Protein AF-A0A7Y3LL78-F1 (afdb_monomer_lite)

Sequence (225 aa):
MKTRRSKREIASLIVGFGIIANSMRLRKRLSQIPTLDELPYGDLAKNGVLDDWVVISAEGVEINFGTMVVAIEYCRSNSLDAIDLIPSNIPVARAIEFLREYDPIEYRKNPLAEGRGANQSIVISKDAFVRTGLMKSEALDPFDMVQATKRIKQCCATSFISVIAPTLKVSSNLVRSRREWRGIYRDYDSIPLVMRILEVTILVAMSVSRKLLNKFSFASFLLAP

pLDDT: mean 78.42, std 18.32, range [38.06, 97.62]

Secondary structure (DSSP, 8-state):
-HHHHHHHHHHHHHHHHHHHHHHHHHHHHHTTS-B-----TTTGGGG-TTTTEEEEEBTT----HHHHHHHHHHHHHTT-SEEEEEETT--HHHHHHHHHH--HHHHHH-TTSPP---SSEEEEEHHHHHHHT-S--SSB-HHHHHHHHHHHHHHSTTTEEEEEETT----GGGGGGGGTHHHHHHTT-SSHHHHHHHHHHHHHHHHHHHHHHHHHHHHHTSS--

Structure (mmCIF, N/CA/C/O backbone):
data_AF-A0A7Y3LL78-F1
#
_entry.id   AF-A0A7Y3LL78-F1
#
loop_
_atom_site.group_PDB
_atom_site.id
_atom_site.type_symbol
_atom_site.label_atom_id
_atom_site.label_alt_id
_atom_site.label_comp_id
_atom_site.label_asym_id
_atom_site.label_entity_id
_atom_site.label_seq_id
_atom_site.pdbx_PDB_ins_code
_atom_site.Cartn_x
_atom_site.Cartn_y
_atom_site.Cartn_z
_atom_site.occupancy
_atom_site.B_iso_or_equiv
_atom_site.auth_seq_id
_atom_site.auth_comp_id
_atom_site.auth_asym_id
_atom_site.auth_atom_id
_atom_site.pdbx_PDB_model_num
ATOM 1 N N . MET A 1 1 ? 31.018 1.968 -43.793 1.00 51.00 1 MET A N 1
ATOM 2 C CA . MET A 1 1 ? 30.593 0.879 -42.872 1.00 51.00 1 MET A CA 1
ATOM 3 C C . MET A 1 1 ? 30.823 1.160 -41.374 1.00 51.00 1 MET A C 1
ATOM 5 O O . MET A 1 1 ? 29.967 0.778 -40.585 1.00 51.00 1 MET A O 1
ATOM 9 N N . LYS A 1 2 ? 31.893 1.864 -40.951 1.00 55.47 2 LYS A N 1
ATOM 10 C CA . LYS A 1 2 ? 32.193 2.173 -39.525 1.00 55.47 2 LYS A CA 1
ATOM 11 C C . LYS A 1 2 ? 31.106 2.959 -38.761 1.00 55.47 2 LYS A C 1
ATOM 13 O O . LYS A 1 2 ? 30.920 2.747 -37.570 1.00 55.47 2 LYS A O 1
ATOM 18 N N . THR A 1 3 ? 30.341 3.817 -39.433 1.00 58.50 3 THR A N 1
ATOM 19 C CA . THR A 1 3 ? 29.352 4.720 -38.806 1.00 58.50 3 THR A CA 1
ATOM 20 C C . THR A 1 3 ? 28.050 4.053 -38.351 1.00 58.50 3 THR A C 1
ATOM 22 O O . THR A 1 3 ? 27.333 4.625 -37.536 1.00 58.50 3 THR A O 1
ATOM 25 N N . ARG A 1 4 ? 27.713 2.855 -38.855 1.00 57.12 4 ARG A N 1
ATOM 26 C CA . ARG A 1 4 ? 26.515 2.112 -38.412 1.00 57.12 4 ARG A CA 1
ATOM 27 C C . ARG A 1 4 ? 26.756 1.320 -37.121 1.00 57.12 4 ARG A C 1
ATOM 29 O O . ARG A 1 4 ? 25.814 1.141 -36.355 1.00 57.12 4 ARG A O 1
ATOM 36 N N . ARG A 1 5 ? 27.996 0.882 -36.869 1.00 61.50 5 ARG A N 1
ATOM 37 C CA . ARG A 1 5 ? 28.370 0.096 -35.679 1.00 61.50 5 ARG A CA 1
ATOM 38 C C . ARG A 1 5 ? 28.339 0.954 -34.406 1.00 61.50 5 ARG A C 1
ATOM 40 O O . ARG A 1 5 ? 27.674 0.575 -33.450 1.00 61.50 5 ARG A O 1
ATOM 47 N N . SER A 1 6 ? 28.881 2.174 -34.468 1.00 72.12 6 SER A N 1
ATOM 48 C CA . SER A 1 6 ? 28.875 3.114 -33.334 1.00 72.12 6 SER A CA 1
ATOM 49 C C . SER A 1 6 ? 27.475 3.594 -32.930 1.00 72.12 6 SER A C 1
ATOM 51 O O . SER A 1 6 ? 27.205 3.799 -31.751 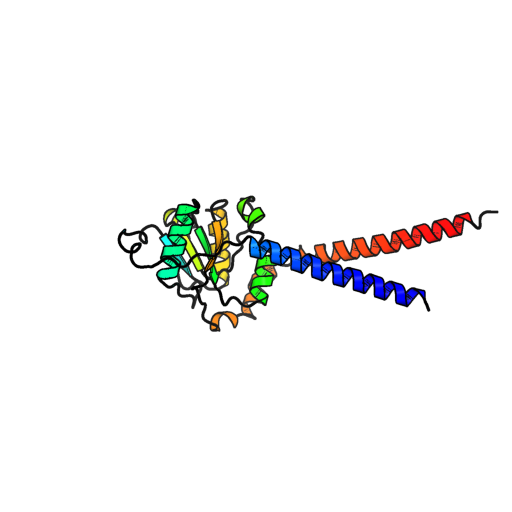1.00 72.12 6 SER A O 1
ATOM 53 N N . LYS A 1 7 ? 26.543 3.735 -33.884 1.00 70.38 7 LYS A N 1
ATOM 54 C CA . LYS A 1 7 ? 25.146 4.095 -33.578 1.00 70.38 7 LYS A CA 1
ATOM 55 C C . LYS A 1 7 ? 24.422 3.001 -32.787 1.00 70.38 7 LYS A C 1
ATOM 57 O O . LYS A 1 7 ? 23.632 3.325 -31.907 1.00 70.38 7 LYS A O 1
ATOM 62 N N . ARG A 1 8 ? 24.693 1.726 -33.090 1.00 77.69 8 ARG A N 1
ATOM 63 C CA . ARG A 1 8 ? 24.107 0.586 -32.364 1.00 77.69 8 ARG A CA 1
ATOM 64 C C . ARG A 1 8 ? 24.658 0.487 -30.944 1.00 77.69 8 ARG A C 1
AT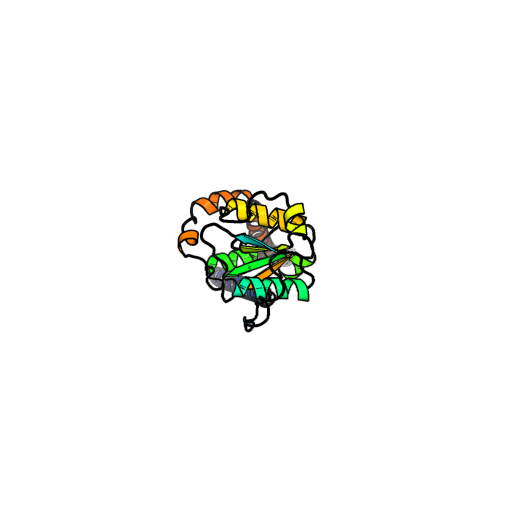OM 66 O O . ARG A 1 8 ? 23.881 0.295 -30.022 1.00 77.69 8 ARG A O 1
ATOM 73 N N . GLU A 1 9 ? 25.959 0.696 -30.765 1.00 80.56 9 GLU A N 1
ATOM 74 C CA . GLU A 1 9 ? 26.602 0.699 -29.442 1.00 80.56 9 GLU A CA 1
ATOM 75 C C . GLU A 1 9 ? 26.046 1.810 -28.542 1.00 80.56 9 GLU A C 1
ATOM 77 O O . GLU A 1 9 ? 25.659 1.548 -27.406 1.00 80.56 9 GLU A O 1
ATOM 82 N N . ILE A 1 10 ? 25.908 3.030 -29.071 1.00 80.75 10 ILE A N 1
ATOM 83 C CA . ILE A 1 10 ? 25.310 4.151 -28.332 1.00 80.75 10 ILE A CA 1
ATOM 84 C C . ILE A 1 10 ? 23.850 3.854 -27.963 1.00 80.75 10 ILE A C 1
ATOM 86 O O . ILE A 1 10 ? 23.450 4.096 -26.827 1.00 80.75 10 ILE A O 1
ATOM 90 N N . ALA A 1 11 ? 23.056 3.309 -28.891 1.00 77.50 11 ALA A N 1
ATOM 91 C CA . ALA A 1 11 ? 21.666 2.950 -28.612 1.00 77.50 11 ALA A CA 1
ATOM 92 C C . ALA A 1 11 ? 21.560 1.893 -27.499 1.00 77.50 11 ALA A C 1
ATOM 94 O O . ALA A 1 11 ? 20.770 2.063 -26.571 1.00 77.50 11 ALA A O 1
ATOM 95 N N . SER A 1 12 ? 22.393 0.848 -27.540 1.00 85.81 12 SER A N 1
ATOM 96 C CA . SER A 1 12 ? 22.434 -0.181 -26.496 1.00 85.81 12 SER A CA 1
ATOM 97 C C . SER A 1 12 ? 22.827 0.386 -25.132 1.00 85.81 12 SER A C 1
ATOM 99 O O . SER A 1 12 ? 22.217 0.021 -24.130 1.00 85.81 12 SER A O 1
ATOM 101 N N . LEU A 1 13 ? 23.797 1.305 -25.080 1.00 89.50 13 LEU A N 1
ATOM 102 C CA . LEU A 1 13 ? 24.198 1.968 -23.835 1.00 89.50 13 LEU A CA 1
ATOM 103 C C . LEU A 1 13 ? 23.066 2.814 -23.244 1.00 89.50 13 LEU A C 1
ATOM 105 O O . LEU A 1 13 ? 22.829 2.756 -22.041 1.00 89.50 13 LEU A O 1
ATOM 109 N N . ILE A 1 14 ? 22.333 3.556 -24.080 1.00 86.25 14 ILE A N 1
ATOM 110 C CA . ILE A 1 14 ? 21.186 4.364 -23.639 1.00 86.25 14 ILE A CA 1
ATOM 111 C C . ILE A 1 14 ? 20.083 3.468 -23.069 1.00 86.25 14 ILE A C 1
ATOM 113 O O . ILE A 1 14 ? 19.570 3.740 -21.985 1.00 86.25 14 ILE A O 1
ATOM 117 N N . VAL A 1 15 ? 19.737 2.385 -23.769 1.00 88.06 15 VAL A N 1
ATOM 118 C CA . VAL A 1 15 ? 18.720 1.432 -23.301 1.00 88.06 15 VAL A CA 1
ATOM 119 C C . VAL A 1 15 ? 19.159 0.776 -21.992 1.00 88.06 15 VAL A C 1
ATOM 121 O O . VAL A 1 15 ? 18.384 0.745 -21.037 1.00 88.06 15 VAL A O 1
ATOM 124 N N . GLY A 1 16 ? 20.408 0.308 -21.918 1.00 87.88 16 GLY A N 1
ATOM 125 C CA . GLY A 1 16 ? 20.967 -0.295 -20.708 1.00 87.88 16 GLY A CA 1
ATOM 126 C C . GLY A 1 16 ? 20.922 0.661 -19.516 1.00 87.88 16 GLY A C 1
ATOM 127 O O . GLY A 1 16 ? 20.434 0.294 -18.447 1.00 87.88 16 GLY A O 1
ATOM 128 N N . PHE A 1 17 ? 21.338 1.913 -19.716 1.00 91.00 17 PHE A N 1
ATOM 129 C CA . PHE A 1 17 ? 21.266 2.945 -18.685 1.00 91.00 17 PHE A CA 1
ATOM 130 C C . PHE A 1 17 ? 19.823 3.227 -18.245 1.00 91.00 17 PHE A C 1
ATOM 132 O O . PHE A 1 17 ? 19.548 3.290 -17.048 1.00 91.00 17 PHE A O 1
ATOM 139 N N . GLY A 1 18 ? 18.883 3.331 -19.190 1.00 88.00 18 GLY A N 1
ATOM 140 C CA . GLY A 1 18 ? 17.465 3.545 -18.894 1.00 88.00 18 GLY A CA 1
ATOM 141 C C . GLY A 1 18 ? 16.855 2.428 -18.042 1.00 88.00 18 GLY A C 1
ATOM 142 O O . GLY A 1 18 ? 16.116 2.706 -17.095 1.00 88.00 18 GLY A O 1
ATOM 143 N N . ILE A 1 19 ? 17.209 1.169 -18.319 1.00 90.38 19 ILE A N 1
ATOM 144 C CA . ILE A 1 19 ? 16.768 0.014 -17.524 1.00 90.38 19 ILE A CA 1
ATOM 145 C C . ILE A 1 19 ? 17.333 0.091 -16.103 1.00 90.38 19 ILE A C 1
ATOM 147 O O . ILE A 1 19 ? 16.574 -0.049 -15.144 1.00 90.38 19 ILE A O 1
ATOM 151 N N . ILE A 1 20 ? 18.637 0.348 -15.951 1.00 92.50 20 ILE A N 1
ATOM 152 C CA . ILE A 1 20 ? 19.291 0.446 -14.636 1.00 92.50 20 ILE A CA 1
ATOM 153 C C . ILE A 1 20 ? 18.665 1.573 -13.810 1.00 92.50 20 ILE A C 1
ATOM 155 O O . ILE A 1 20 ? 18.250 1.345 -12.672 1.00 92.50 20 ILE A O 1
ATOM 159 N N . ALA A 1 21 ? 18.526 2.764 -14.394 1.00 91.31 21 ALA A N 1
ATOM 160 C CA . ALA A 1 21 ? 17.931 3.914 -13.727 1.00 91.31 21 ALA A CA 1
ATOM 161 C C . ALA A 1 21 ? 16.484 3.634 -13.286 1.00 91.31 21 ALA A C 1
ATOM 163 O O . ALA A 1 21 ? 16.107 3.941 -12.152 1.00 91.31 21 ALA A O 1
ATOM 164 N N . ASN A 1 22 ? 15.675 2.996 -14.140 1.00 89.31 22 ASN A N 1
ATOM 165 C CA . ASN A 1 22 ? 14.309 2.628 -13.777 1.00 89.31 22 ASN A CA 1
ATOM 166 C C . ASN A 1 22 ? 14.270 1.582 -12.651 1.00 89.31 22 ASN A C 1
ATOM 168 O O . ASN A 1 22 ? 13.484 1.733 -11.719 1.00 89.31 22 ASN A O 1
ATOM 172 N N . SER A 1 23 ? 15.132 0.565 -12.690 1.00 89.62 23 SER A N 1
ATOM 173 C CA . SER A 1 23 ? 15.237 -0.439 -11.624 1.00 89.62 23 SER A CA 1
ATOM 174 C C . SER A 1 23 ? 15.631 0.189 -10.286 1.00 89.62 23 SER A C 1
ATOM 176 O O . SER A 1 23 ? 15.013 -0.107 -9.265 1.00 89.62 23 SER A O 1
ATOM 178 N N . MET A 1 24 ? 16.597 1.114 -10.281 1.00 94.31 24 MET A N 1
ATOM 179 C CA . MET A 1 24 ? 16.988 1.858 -9.077 1.00 94.31 24 MET A CA 1
ATOM 180 C C . MET A 1 24 ? 15.839 2.715 -8.537 1.00 94.31 24 MET A C 1
ATOM 182 O O . MET A 1 24 ? 15.598 2.730 -7.331 1.00 94.31 24 MET A O 1
ATOM 186 N N . ARG A 1 25 ? 15.089 3.388 -9.419 1.00 93.19 25 ARG A N 1
ATOM 187 C CA . ARG A 1 25 ? 13.914 4.188 -9.043 1.00 93.19 25 ARG A CA 1
ATOM 188 C C . ARG A 1 25 ? 12.823 3.334 -8.394 1.00 93.19 25 ARG A C 1
ATOM 190 O O . ARG A 1 25 ? 12.311 3.711 -7.345 1.00 93.19 25 ARG A O 1
ATOM 197 N N . LEU A 1 26 ? 12.483 2.188 -8.988 1.00 92.25 26 LEU A N 1
ATOM 198 C CA . LEU A 1 26 ? 11.486 1.270 -8.426 1.00 92.25 26 LEU A CA 1
ATOM 199 C C . LEU A 1 26 ? 11.954 0.683 -7.092 1.00 92.25 26 LEU A C 1
ATOM 201 O O . LEU A 1 26 ? 11.175 0.624 -6.146 1.00 92.25 26 LEU A O 1
ATOM 205 N N . ARG A 1 27 ? 13.240 0.328 -6.982 1.00 93.19 27 ARG A N 1
ATOM 206 C CA . ARG A 1 27 ? 13.831 -0.149 -5.727 1.00 93.19 27 ARG A CA 1
ATOM 207 C C . ARG A 1 27 ? 13.758 0.905 -4.623 1.00 93.19 27 ARG A C 1
ATOM 209 O O . ARG A 1 27 ? 13.403 0.568 -3.500 1.00 93.19 27 ARG A O 1
ATOM 216 N N . LYS A 1 28 ? 14.046 2.170 -4.944 1.00 94.38 28 LYS A N 1
ATOM 217 C CA . LYS A 1 28 ? 13.927 3.289 -3.999 1.00 94.38 28 LYS A CA 1
ATOM 218 C C . LYS A 1 28 ? 12.488 3.453 -3.499 1.00 94.38 28 LYS A C 1
ATOM 220 O O . LYS A 1 28 ? 12.285 3.600 -2.300 1.00 94.38 28 LYS A O 1
ATOM 225 N N . ARG A 1 29 ? 11.499 3.381 -4.394 1.00 94.50 29 ARG A N 1
ATOM 226 C CA . ARG A 1 29 ? 10.076 3.448 -4.019 1.00 94.50 29 ARG A CA 1
ATOM 227 C C . ARG A 1 29 ? 9.667 2.285 -3.128 1.00 94.50 29 ARG A C 1
ATOM 229 O O . ARG A 1 29 ? 9.023 2.504 -2.114 1.00 94.50 29 ARG A O 1
ATOM 236 N N . LEU A 1 30 ? 10.097 1.071 -3.466 1.00 94.19 30 LEU A N 1
ATOM 237 C CA . LEU A 1 30 ? 9.829 -0.108 -2.648 1.00 94.19 30 LEU A CA 1
ATOM 238 C C . LEU A 1 30 ? 10.419 0.032 -1.239 1.00 94.19 30 LEU A C 1
ATOM 240 O O . LEU A 1 30 ? 9.725 -0.248 -0.273 1.00 94.19 30 LEU A O 1
ATOM 244 N N . SER A 1 31 ? 11.654 0.534 -1.104 1.00 94.19 31 SER A N 1
ATOM 245 C CA . SER A 1 31 ? 12.280 0.744 0.214 1.00 94.19 31 SER A CA 1
ATOM 246 C C . SER A 1 31 ? 11.604 1.811 1.079 1.00 94.19 31 SER A C 1
ATOM 248 O O . SER A 1 31 ? 11.922 1.928 2.255 1.00 94.19 31 SER A O 1
ATOM 250 N N . GLN A 1 32 ? 10.714 2.616 0.498 1.00 94.94 32 GLN A N 1
ATOM 251 C CA . GLN A 1 32 ? 9.954 3.643 1.211 1.00 94.94 32 GLN A CA 1
ATOM 252 C C . GLN A 1 32 ? 8.585 3.141 1.676 1.00 94.94 32 GLN A C 1
ATOM 254 O O . GLN A 1 32 ? 7.884 3.878 2.364 1.00 94.94 32 GLN A O 1
ATOM 259 N N . ILE A 1 33 ? 8.187 1.927 1.288 1.00 95.25 33 ILE A N 1
ATOM 260 C CA . ILE A 1 33 ? 6.941 1.321 1.746 1.00 95.25 33 ILE A CA 1
ATOM 261 C C . ILE A 1 33 ? 7.200 0.692 3.120 1.00 95.25 33 ILE A C 1
ATOM 263 O O . ILE A 1 33 ? 8.051 -0.197 3.222 1.00 95.25 33 ILE A O 1
ATOM 267 N N . PRO A 1 34 ? 6.487 1.125 4.173 1.00 94.94 34 PRO A N 1
ATOM 268 C CA . PRO A 1 34 ? 6.611 0.527 5.494 1.00 94.94 34 PRO A CA 1
ATOM 269 C C . PRO A 1 34 ? 6.206 -0.945 5.470 1.00 94.94 34 PRO A C 1
ATOM 271 O O . PRO A 1 34 ? 5.309 -1.337 4.724 1.00 94.94 34 PRO A O 1
ATOM 274 N N . THR A 1 35 ? 6.850 -1.753 6.303 1.00 95.50 35 THR A N 1
ATOM 275 C CA . THR A 1 35 ? 6.459 -3.146 6.535 1.00 95.50 35 THR A CA 1
ATOM 276 C C . THR A 1 35 ? 5.877 -3.249 7.934 1.00 95.50 35 THR A C 1
ATOM 278 O O . THR A 1 35 ? 6.425 -2.664 8.862 1.00 95.50 35 THR A O 1
ATOM 281 N N . LEU A 1 36 ? 4.751 -3.943 8.064 1.00 92.31 36 LEU A N 1
ATOM 282 C CA . LEU A 1 36 ? 4.146 -4.235 9.353 1.00 92.31 36 LEU A CA 1
ATOM 283 C C . LEU A 1 36 ? 4.997 -5.268 10.097 1.00 92.31 36 LEU A C 1
ATOM 285 O O . LEU A 1 36 ? 5.304 -6.327 9.543 1.00 92.31 36 LEU A O 1
ATOM 289 N N . ASP A 1 37 ? 5.346 -4.951 11.340 1.00 83.62 37 ASP A N 1
ATOM 290 C CA . ASP A 1 37 ? 6.079 -5.848 12.231 1.00 83.62 37 ASP A CA 1
ATOM 291 C C . ASP A 1 37 ? 5.172 -6.964 12.767 1.00 83.62 37 ASP A C 1
ATOM 293 O O . ASP A 1 37 ? 3.960 -6.806 12.910 1.00 83.62 37 ASP A O 1
ATOM 297 N N . GLU A 1 38 ? 5.752 -8.110 13.110 1.00 71.44 38 GLU A N 1
ATOM 298 C CA . GLU A 1 38 ? 5.019 -9.155 13.824 1.00 71.44 38 GLU A CA 1
ATOM 299 C C . GLU A 1 38 ? 4.940 -8.788 15.313 1.00 71.44 38 GLU A C 1
ATOM 301 O O . GLU A 1 38 ? 5.946 -8.813 16.020 1.00 71.44 38 GLU A O 1
ATOM 306 N N . LEU A 1 39 ? 3.747 -8.438 15.807 1.00 64.38 39 LEU A N 1
ATOM 307 C CA . LEU A 1 39 ? 3.530 -8.233 17.242 1.00 64.38 39 LEU A CA 1
ATOM 308 C C . LEU A 1 39 ? 3.094 -9.538 17.927 1.00 64.38 39 LEU A C 1
ATOM 310 O O . LEU A 1 39 ? 2.267 -10.273 17.374 1.00 64.38 39 LEU A O 1
ATOM 314 N N . PRO A 1 40 ? 3.573 -9.817 19.156 1.00 57.91 40 PRO A N 1
ATOM 315 C CA . PRO A 1 40 ? 3.029 -10.881 19.985 1.00 57.91 40 PRO A CA 1
ATOM 316 C C . PRO A 1 40 ? 1.554 -10.601 20.259 1.00 57.91 40 PRO A C 1
ATOM 318 O O . PRO A 1 40 ? 1.169 -9.597 20.852 1.00 57.91 40 PRO A O 1
ATOM 321 N N . TYR A 1 41 ? 0.717 -11.520 19.810 1.00 57.19 41 TYR A N 1
ATOM 322 C CA . TYR A 1 41 ? -0.723 -11.336 19.712 1.00 57.19 41 TYR A CA 1
ATOM 323 C C . TYR A 1 41 ? -1.476 -11.308 21.056 1.00 57.19 41 TYR A C 1
ATOM 325 O O . TYR A 1 41 ? -2.664 -10.998 21.107 1.00 57.19 41 TYR A O 1
ATOM 333 N N . GLY A 1 42 ? -0.786 -11.650 22.148 1.00 55.72 42 GLY A N 1
ATOM 334 C CA . GLY A 1 42 ? -1.392 -12.017 23.429 1.00 55.72 42 GLY A CA 1
ATOM 335 C C . GLY A 1 42 ? -2.089 -10.892 24.199 1.00 55.72 42 GLY A C 1
ATOM 336 O O . GLY A 1 42 ? -2.986 -11.194 24.984 1.00 55.72 42 GLY A O 1
ATOM 337 N N . ASP A 1 43 ? -1.738 -9.621 23.970 1.00 54.09 43 ASP A N 1
ATOM 338 C CA . ASP A 1 43 ? -2.201 -8.521 24.838 1.00 54.09 43 ASP A CA 1
ATOM 339 C C . ASP A 1 43 ? -3.124 -7.485 24.174 1.00 54.09 43 ASP A C 1
ATOM 341 O O . ASP A 1 43 ? -3.831 -6.763 24.876 1.00 54.09 43 ASP A O 1
ATOM 345 N N . LEU A 1 44 ? -3.210 -7.433 22.841 1.00 56.12 44 LEU A N 1
ATOM 346 C CA . LEU A 1 44 ? -3.950 -6.375 22.128 1.00 56.12 44 LEU A CA 1
ATOM 347 C C . LEU A 1 44 ? -5.449 -6.674 21.927 1.00 56.12 44 LEU A C 1
ATOM 349 O O . LEU A 1 44 ? -6.242 -5.757 21.713 1.00 56.12 44 LEU A O 1
ATOM 353 N N . ALA A 1 45 ? -5.869 -7.937 22.053 1.00 54.34 45 ALA A N 1
ATOM 354 C CA . ALA A 1 45 ? -7.266 -8.351 21.879 1.00 54.34 45 ALA A CA 1
ATOM 355 C C . ALA A 1 45 ? -8.201 -7.938 23.039 1.00 54.34 45 ALA A C 1
ATOM 357 O O . ALA A 1 45 ? -9.415 -8.093 22.930 1.00 54.34 45 ALA A O 1
ATOM 358 N N . LYS A 1 46 ? -7.670 -7.408 24.151 1.00 54.12 46 LYS A N 1
ATOM 359 C CA . LYS A 1 46 ? -8.449 -7.146 25.377 1.00 54.12 46 LYS A CA 1
ATOM 360 C C . LYS A 1 46 ? -9.290 -5.860 25.363 1.00 54.12 46 LYS A C 1
ATOM 362 O O . LYS A 1 46 ? -10.158 -5.726 26.215 1.00 54.12 46 LYS A O 1
ATOM 367 N N . ASN A 1 47 ? -9.085 -4.943 24.412 1.00 54.34 47 ASN A N 1
ATOM 368 C CA . ASN A 1 47 ? -9.576 -3.559 24.543 1.00 54.34 47 ASN A CA 1
ATOM 369 C C . ASN A 1 47 ? -10.626 -3.108 23.506 1.00 54.34 47 ASN A C 1
ATOM 371 O O . ASN A 1 47 ? -10.710 -1.915 23.234 1.00 54.34 47 ASN A O 1
ATOM 375 N N . GLY A 1 48 ? -11.401 -4.007 22.883 1.00 60.03 48 GLY A N 1
ATOM 376 C CA . GLY A 1 48 ? -12.458 -3.591 21.932 1.00 60.03 48 GLY A CA 1
ATOM 377 C C . GLY A 1 48 ? -11.937 -2.823 20.705 1.00 60.03 48 GLY A C 1
ATOM 378 O O . GLY A 1 48 ? -12.679 -2.132 20.021 1.00 60.03 48 GLY A O 1
ATOM 379 N N . VAL A 1 49 ? -10.635 -2.942 20.413 1.00 64.44 49 VAL A N 1
ATOM 380 C CA . VAL A 1 49 ? -9.900 -2.169 19.395 1.00 64.44 49 VAL A CA 1
ATOM 381 C C . VAL A 1 49 ? -10.490 -2.301 17.986 1.00 64.44 49 VAL A C 1
ATOM 383 O O . VAL A 1 49 ? -10.263 -1.433 17.148 1.00 64.44 49 VAL A O 1
ATOM 386 N N . LEU A 1 50 ? -11.242 -3.369 17.730 1.00 71.12 50 LEU A N 1
ATOM 387 C CA . LEU A 1 50 ? -11.835 -3.666 16.432 1.00 71.12 50 LEU A CA 1
ATOM 388 C C . LEU A 1 50 ? -13.107 -2.870 16.136 1.00 71.12 50 LEU A C 1
ATOM 390 O O . LEU A 1 50 ? -13.421 -2.684 14.966 1.00 71.12 50 LEU A O 1
ATOM 394 N N . ASP A 1 51 ? -13.818 -2.378 17.152 1.00 79.81 51 ASP A N 1
ATOM 395 C CA . ASP A 1 51 ? -15.165 -1.813 16.968 1.00 79.81 51 ASP A CA 1
ATOM 396 C C . ASP A 1 51 ? -15.162 -0.488 16.176 1.00 79.81 51 ASP A C 1
ATOM 398 O O . ASP A 1 51 ? -16.170 -0.112 15.559 1.00 79.81 51 ASP A O 1
ATOM 402 N N . ASP A 1 52 ? -14.003 0.178 16.147 1.00 90.56 52 ASP A N 1
ATOM 403 C CA . ASP A 1 52 ? -13.759 1.459 15.476 1.00 90.56 52 ASP A CA 1
ATOM 404 C C . ASP A 1 52 ? -13.104 1.315 14.094 1.00 90.56 52 ASP A C 1
ATOM 406 O O . ASP A 1 52 ? -12.811 2.322 13.443 1.00 90.56 52 ASP A O 1
ATOM 410 N N . TRP A 1 53 ? -12.8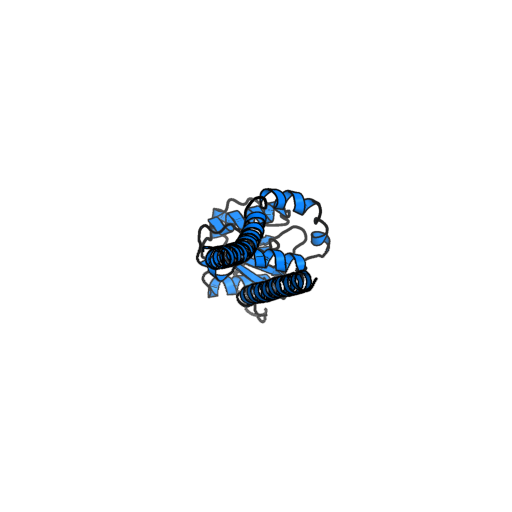49 0.090 13.626 1.00 93.88 53 TRP A N 1
ATOM 411 C CA . TRP A 1 53 ? -12.145 -0.168 12.371 1.00 93.88 53 TRP A CA 1
ATOM 412 C C . TRP A 1 53 ? -12.941 -1.096 11.464 1.00 93.88 53 TRP A C 1
ATOM 414 O O . TRP A 1 53 ? -13.572 -2.055 11.895 1.00 93.88 53 TRP A O 1
ATOM 424 N N . VAL A 1 54 ? -12.897 -0.803 10.171 1.00 94.62 54 VAL A N 1
ATOM 425 C CA . VAL A 1 54 ? -13.539 -1.581 9.119 1.00 94.62 54 VAL A CA 1
ATOM 426 C C . VAL A 1 54 ? -12.455 -2.150 8.219 1.00 94.62 54 VAL A C 1
ATOM 428 O O . VAL A 1 54 ? -11.521 -1.459 7.806 1.00 94.62 54 VAL A O 1
ATOM 431 N N . VAL A 1 55 ? -12.600 -3.428 7.899 1.00 94.50 55 VAL A N 1
ATOM 432 C CA . VAL A 1 55 ? -11.791 -4.097 6.891 1.00 94.50 55 VAL A CA 1
ATOM 433 C C . VAL A 1 55 ? -12.536 -4.068 5.572 1.00 94.50 55 VAL A C 1
ATOM 435 O O . VAL A 1 55 ? -13.655 -4.564 5.481 1.00 94.50 55 VAL A O 1
ATOM 438 N N . ILE A 1 56 ? -11.882 -3.535 4.545 1.00 95.06 56 ILE A N 1
ATOM 439 C CA . ILE A 1 56 ? -12.303 -3.688 3.160 1.00 95.06 56 ILE A CA 1
ATOM 440 C C . ILE A 1 56 ? -11.448 -4.781 2.513 1.00 95.06 56 ILE A C 1
ATOM 442 O O . ILE A 1 56 ? -10.220 -4.709 2.570 1.00 95.06 56 ILE A O 1
ATOM 446 N N . SER A 1 57 ? -12.056 -5.786 1.892 1.00 93.12 57 SER A N 1
ATOM 447 C CA . SER A 1 57 ? -11.356 -6.906 1.259 1.00 93.12 57 SER A CA 1
ATOM 448 C C . SER A 1 57 ? -11.875 -7.195 -0.145 1.00 93.12 57 SER A C 1
ATOM 450 O O . SER A 1 57 ? -13.074 -7.138 -0.430 1.00 93.12 57 SER A O 1
ATOM 452 N N . ALA A 1 58 ? -10.944 -7.542 -1.033 1.00 90.44 58 ALA A N 1
ATOM 453 C CA . ALA A 1 58 ? -11.290 -8.127 -2.316 1.00 90.44 58 ALA A CA 1
ATOM 454 C C . ALA A 1 58 ? -11.874 -9.536 -2.114 1.00 90.44 58 ALA A C 1
ATOM 456 O O . ALA A 1 58 ? -11.605 -10.204 -1.112 1.00 90.44 58 ALA A O 1
ATOM 457 N N . GLU A 1 59 ? -12.647 -10.013 -3.086 1.00 85.50 59 GLU A N 1
ATOM 458 C CA . GLU A 1 59 ? -13.091 -11.408 -3.149 1.00 85.50 59 GLU A CA 1
ATOM 459 C C . GLU A 1 59 ? -11.902 -12.353 -2.939 1.00 85.50 59 GLU A C 1
ATOM 461 O O . GLU A 1 59 ? -10.831 -12.106 -3.471 1.00 85.50 59 GLU A O 1
ATOM 466 N N . GLY A 1 60 ? -12.050 -13.404 -2.126 1.00 80.62 60 GLY A N 1
ATOM 467 C CA . GLY A 1 60 ? -10.991 -14.397 -1.893 1.00 80.62 60 GLY A CA 1
ATOM 468 C C . GLY A 1 60 ? -9.757 -13.909 -1.114 1.00 80.62 60 GLY A C 1
ATOM 469 O O . GLY A 1 60 ? -8.752 -14.634 -1.081 1.00 80.62 60 GLY A O 1
ATOM 470 N N . VAL A 1 61 ? -9.810 -12.709 -0.519 1.00 86.25 61 VAL A N 1
ATOM 471 C CA . VAL A 1 61 ? -8.803 -12.183 0.414 1.00 86.25 61 VAL A CA 1
ATOM 472 C C . VAL A 1 61 ? -9.333 -12.276 1.839 1.00 86.25 61 VAL A C 1
ATOM 474 O O . VAL A 1 61 ? -10.282 -11.591 2.209 1.00 86.25 61 VAL A O 1
ATOM 477 N N . GLU A 1 62 ? -8.665 -13.085 2.654 1.00 81.44 62 GLU A N 1
ATOM 478 C CA . GLU A 1 62 ? -8.926 -13.177 4.087 1.00 81.44 62 GLU A CA 1
ATOM 479 C C . GLU A 1 62 ? -7.758 -12.566 4.859 1.00 81.44 62 GLU A C 1
ATOM 481 O O . GLU A 1 62 ? -6.589 -12.874 4.608 1.00 81.44 62 GLU A O 1
ATOM 486 N N . ILE A 1 63 ? -8.074 -11.691 5.810 1.00 85.88 63 ILE A N 1
ATOM 487 C CA . ILE A 1 63 ? -7.086 -11.100 6.709 1.00 85.88 63 ILE A CA 1
ATOM 488 C C . ILE A 1 63 ? -7.170 -11.851 8.025 1.00 85.88 63 ILE A C 1
ATOM 490 O O . ILE A 1 63 ? -8.222 -11.888 8.661 1.00 85.88 63 ILE A O 1
ATOM 494 N N . ASN A 1 64 ? -6.054 -12.429 8.460 1.00 84.94 64 ASN A N 1
ATOM 495 C CA . ASN A 1 64 ? -6.013 -12.999 9.797 1.00 84.94 64 ASN A CA 1
ATOM 496 C C . ASN A 1 64 ? -6.104 -11.869 10.841 1.00 84.94 64 ASN A C 1
ATOM 498 O O . ASN A 1 64 ? -5.624 -10.752 10.631 1.00 84.94 64 ASN A O 1
ATOM 502 N N . PHE A 1 65 ? -6.683 -12.162 12.003 1.00 84.62 65 PHE A N 1
ATOM 503 C CA . PHE A 1 65 ? -6.847 -11.165 13.065 1.00 84.62 65 PHE A CA 1
ATOM 504 C C . PHE A 1 65 ? -5.472 -10.561 13.492 1.00 84.62 65 PHE A C 1
ATOM 506 O O . PHE A 1 65 ? -5.406 -9.426 13.945 1.00 84.62 65 PHE A O 1
ATOM 513 N N . GLY A 1 66 ? -4.359 -11.296 13.271 1.00 85.44 66 GLY A N 1
ATOM 514 C CA . GLY A 1 66 ? -2.939 -10.932 13.474 1.00 85.44 66 GLY A CA 1
ATOM 515 C C . GLY A 1 66 ? -2.576 -9.639 12.790 1.00 85.44 66 GLY A C 1
ATOM 516 O O . GLY A 1 66 ? -2.286 -8.618 13.411 1.00 85.44 66 GLY A O 1
ATOM 517 N N . THR A 1 67 ? -2.652 -9.715 11.473 1.00 89.25 67 THR A N 1
ATOM 518 C CA . THR A 1 67 ? -2.430 -8.619 10.553 1.00 89.25 67 THR A CA 1
ATOM 519 C C . THR A 1 67 ? -3.369 -7.459 10.854 1.00 89.25 67 THR A C 1
ATOM 521 O O . THR A 1 67 ? -2.922 -6.319 10.820 1.00 89.25 67 THR A O 1
ATOM 524 N N . MET A 1 68 ? -4.641 -7.726 11.181 1.00 89.69 68 MET A N 1
ATOM 525 C CA . MET A 1 68 ? -5.609 -6.665 11.476 1.00 89.69 68 MET A CA 1
ATOM 526 C C . MET A 1 68 ? -5.215 -5.853 12.716 1.00 89.69 68 MET A C 1
ATOM 528 O O . MET A 1 68 ? -5.180 -4.629 12.653 1.00 89.69 68 MET A O 1
ATOM 532 N N . VAL A 1 69 ? -4.862 -6.513 13.820 1.00 88.69 69 VAL A N 1
ATOM 533 C CA . VAL A 1 69 ? -4.435 -5.841 15.057 1.00 88.69 69 VAL A CA 1
ATOM 534 C C . VAL A 1 69 ? -3.182 -4.996 14.828 1.00 88.69 69 VAL A C 1
ATOM 536 O O . VAL A 1 69 ? -3.150 -3.827 15.208 1.00 88.69 69 VAL A O 1
ATOM 539 N N . VAL A 1 70 ? -2.173 -5.560 14.160 1.00 90.38 70 VAL A N 1
ATOM 540 C CA . VAL A 1 70 ? -0.930 -4.844 13.837 1.00 90.38 70 VAL A CA 1
ATOM 541 C C . VAL A 1 70 ? -1.202 -3.651 12.920 1.00 90.38 70 VAL A C 1
ATOM 543 O O . VAL A 1 70 ? -0.645 -2.576 13.128 1.00 90.38 70 VAL A O 1
ATOM 546 N N . ALA A 1 71 ? -2.065 -3.816 11.917 1.00 93.12 71 ALA A N 1
ATOM 547 C CA . ALA A 1 71 ? -2.449 -2.743 11.009 1.00 93.12 71 ALA A CA 1
ATOM 548 C C . ALA A 1 71 ? -3.137 -1.592 11.757 1.00 93.12 71 ALA A C 1
ATOM 550 O O . ALA A 1 71 ? -2.776 -0.434 11.563 1.00 93.12 71 ALA A O 1
ATOM 551 N N . ILE A 1 72 ? -4.079 -1.900 12.651 1.00 92.56 72 ILE A N 1
ATOM 552 C CA . ILE A 1 72 ? -4.773 -0.891 13.460 1.00 92.56 72 ILE A CA 1
ATOM 553 C C . ILE A 1 72 ? -3.789 -0.144 14.367 1.00 92.56 72 ILE A C 1
ATOM 555 O O . ILE A 1 72 ? -3.820 1.087 14.432 1.00 92.56 72 ILE A O 1
ATOM 559 N N . GLU A 1 73 ? -2.892 -0.866 15.036 1.00 90.56 73 GLU A N 1
ATOM 560 C CA . GLU A 1 73 ? -1.879 -0.250 15.895 1.00 90.56 73 GLU A CA 1
ATOM 561 C C . GLU A 1 73 ? -0.927 0.645 15.094 1.00 90.56 73 GLU A C 1
ATOM 563 O O . GLU A 1 73 ? -0.627 1.773 15.494 1.00 90.56 73 GLU A O 1
ATOM 568 N N . TYR A 1 74 ? -0.525 0.191 13.905 1.00 93.12 74 TYR A N 1
ATOM 569 C CA . TYR A 1 74 ? 0.268 0.985 12.979 1.00 93.12 74 TYR A CA 1
ATOM 570 C C . TYR A 1 74 ? -0.461 2.269 12.566 1.00 93.12 74 TYR A C 1
ATOM 572 O O . TYR A 1 74 ? 0.141 3.346 12.585 1.00 93.12 74 TYR A O 1
ATOM 580 N N . CYS A 1 75 ? -1.754 2.187 12.237 1.00 94.69 75 CYS A N 1
ATOM 581 C CA . CYS A 1 75 ? -2.557 3.360 11.911 1.00 94.69 75 CYS A CA 1
ATOM 582 C C . CYS A 1 75 ? -2.585 4.368 13.061 1.00 94.69 75 CYS A C 1
ATOM 584 O O . CYS A 1 75 ? -2.315 5.549 12.844 1.00 94.69 75 CYS A O 1
ATOM 586 N N . ARG A 1 76 ? -2.848 3.907 14.289 1.00 91.69 76 ARG A N 1
ATOM 587 C CA . ARG A 1 76 ? -2.899 4.759 15.486 1.00 91.69 76 ARG A CA 1
ATOM 588 C C . ARG A 1 76 ? -1.563 5.439 15.755 1.00 91.69 76 ARG A C 1
ATOM 590 O O . ARG A 1 76 ? -1.511 6.663 15.857 1.00 91.69 76 ARG A O 1
ATOM 597 N N . SER A 1 77 ? -0.482 4.662 15.771 1.00 91.88 77 SER A N 1
ATOM 598 C CA . SER A 1 77 ? 0.876 5.160 16.009 1.00 91.88 77 SER A CA 1
ATOM 599 C C . SER A 1 77 ? 1.329 6.193 14.969 1.00 91.88 77 SER A C 1
ATOM 601 O O . SER A 1 77 ? 2.138 7.066 15.274 1.00 91.88 77 SER A O 1
ATOM 603 N N . AS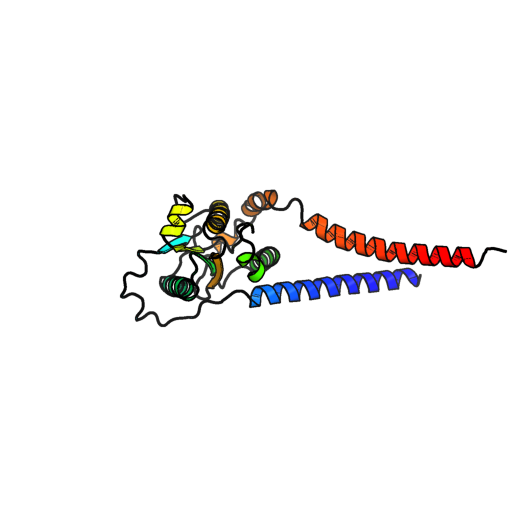N A 1 78 ? 0.795 6.130 13.744 1.00 93.25 78 ASN A N 1
ATOM 604 C CA . ASN A 1 78 ? 1.170 7.018 12.640 1.00 93.25 78 ASN A CA 1
ATOM 605 C C . ASN A 1 78 ? 0.107 8.075 12.294 1.00 93.25 78 ASN A C 1
ATOM 607 O O . ASN A 1 78 ? 0.283 8.802 11.309 1.00 93.25 78 ASN A O 1
ATOM 611 N N . SER A 1 79 ? -0.971 8.171 13.086 1.00 94.88 79 SER A N 1
ATOM 612 C CA . SER A 1 79 ? -2.116 9.063 12.838 1.00 94.88 79 SER A CA 1
ATOM 613 C C . SER A 1 79 ? -2.688 8.910 11.419 1.00 94.88 79 SER A C 1
ATOM 615 O O . SER A 1 79 ? -2.852 9.884 10.682 1.00 94.88 79 SER A O 1
ATOM 617 N N . LEU A 1 80 ? -2.921 7.662 11.008 1.00 96.69 80 LEU A N 1
ATOM 618 C CA . LEU A 1 80 ? -3.509 7.300 9.720 1.00 96.69 80 LEU A CA 1
ATOM 619 C C . LEU A 1 80 ? -4.967 6.886 9.914 1.00 96.69 80 LEU A C 1
ATOM 621 O O . LEU A 1 80 ? -5.291 6.186 10.869 1.00 96.69 80 LEU A O 1
ATOM 625 N N . ASP A 1 81 ? -5.822 7.278 8.974 1.00 96.81 81 ASP A N 1
ATOM 626 C CA . ASP A 1 81 ? -7.232 6.879 8.942 1.00 96.81 81 ASP A CA 1
ATOM 627 C C . ASP A 1 81 ? -7.428 5.592 8.148 1.00 96.81 81 ASP A C 1
ATOM 629 O O . ASP A 1 81 ? -8.410 4.886 8.351 1.00 96.81 81 ASP A O 1
ATOM 633 N N . ALA A 1 82 ? -6.518 5.295 7.219 1.00 97.38 82 ALA A N 1
ATOM 634 C CA . ALA A 1 82 ? -6.585 4.103 6.397 1.00 97.38 82 ALA A CA 1
ATOM 635 C C . ALA A 1 82 ? -5.193 3.625 5.974 1.00 97.38 82 ALA A C 1
ATOM 637 O O . ALA A 1 82 ? -4.287 4.430 5.746 1.00 97.38 82 ALA A O 1
ATOM 638 N N . ILE A 1 83 ? -5.042 2.318 5.770 1.00 97.31 83 ILE A N 1
ATOM 639 C CA . ILE A 1 83 ? -3.877 1.724 5.111 1.00 97.31 83 ILE A CA 1
ATOM 640 C C . ILE A 1 83 ? -4.284 0.626 4.132 1.00 97.31 83 ILE A C 1
ATOM 642 O O . ILE A 1 83 ? -5.147 -0.195 4.427 1.00 97.31 83 ILE A O 1
ATOM 646 N N . ASP A 1 84 ? -3.643 0.606 2.968 1.00 96.50 84 ASP A N 1
ATOM 647 C CA . ASP A 1 84 ? -3.774 -0.458 1.968 1.00 96.50 84 ASP A CA 1
ATOM 648 C C . ASP A 1 84 ? -2.701 -1.527 2.209 1.00 96.50 84 ASP A C 1
ATOM 650 O O . ASP A 1 84 ? -1.504 -1.234 2.254 1.00 96.50 84 ASP A O 1
ATOM 654 N N . LEU A 1 85 ? -3.134 -2.770 2.406 1.00 96.12 85 LEU A N 1
ATOM 655 C CA . LEU A 1 85 ? -2.273 -3.889 2.760 1.00 96.12 85 LEU A CA 1
ATOM 656 C C . LEU A 1 85 ? -1.762 -4.591 1.500 1.00 96.12 85 LEU A C 1
ATOM 658 O O . LEU A 1 85 ? -2.518 -5.190 0.730 1.00 96.12 85 LEU A O 1
ATOM 662 N N . ILE A 1 86 ? -0.444 -4.574 1.323 1.00 93.88 86 ILE A N 1
ATOM 663 C CA . ILE A 1 86 ? 0.249 -5.291 0.257 1.00 93.88 86 ILE A CA 1
ATOM 664 C C . ILE A 1 86 ? 0.601 -6.694 0.775 1.00 93.88 86 ILE A C 1
ATOM 666 O O . ILE A 1 86 ? 1.415 -6.811 1.696 1.00 93.88 86 ILE A O 1
ATOM 670 N N . PRO A 1 87 ? 0.043 -7.769 0.192 1.00 91.31 87 PRO A N 1
ATOM 671 C CA . PRO A 1 87 ? 0.350 -9.131 0.613 1.00 91.31 87 PRO A CA 1
ATOM 672 C C . PRO A 1 87 ? 1.770 -9.544 0.212 1.00 91.31 87 PRO A C 1
ATOM 674 O O . PRO A 1 87 ? 2.284 -9.128 -0.831 1.00 91.31 87 PRO A O 1
ATOM 677 N N . SER A 1 88 ? 2.384 -10.440 0.989 1.00 87.94 88 SER A N 1
ATOM 678 C CA . SER A 1 88 ? 3.746 -10.933 0.720 1.00 87.94 88 SER A CA 1
ATOM 679 C C . SER A 1 88 ? 3.861 -11.748 -0.568 1.00 87.94 88 SER A C 1
ATOM 681 O O . SER A 1 88 ? 4.927 -11.798 -1.181 1.00 87.94 88 SER A O 1
ATOM 683 N N . ASN A 1 89 ? 2.763 -12.365 -1.009 1.00 86.50 89 ASN A N 1
ATOM 684 C CA . ASN A 1 89 ? 2.709 -13.193 -2.210 1.00 86.50 89 ASN A CA 1
ATOM 685 C C . ASN A 1 89 ? 2.163 -12.456 -3.448 1.00 86.50 89 ASN A C 1
ATOM 687 O O . ASN A 1 89 ? 1.685 -13.103 -4.384 1.00 86.50 89 ASN A O 1
ATOM 691 N N . ILE A 1 90 ? 2.234 -11.118 -3.482 1.00 86.00 90 ILE A N 1
ATOM 692 C CA . ILE A 1 90 ? 1.866 -10.349 -4.675 1.00 86.00 90 ILE A CA 1
ATOM 693 C C . ILE A 1 90 ? 2.732 -10.772 -5.882 1.00 86.00 90 ILE A C 1
ATOM 695 O O . ILE A 1 90 ? 3.961 -10.840 -5.776 1.00 86.00 90 ILE A O 1
ATOM 699 N N . PRO A 1 91 ? 2.141 -11.042 -7.064 1.00 85.19 91 PRO A N 1
ATOM 700 C CA . PRO A 1 91 ? 2.926 -11.361 -8.250 1.00 85.19 91 PRO A CA 1
ATOM 701 C C . PRO A 1 91 ? 3.902 -10.232 -8.597 1.00 85.19 91 PRO A C 1
ATOM 703 O O . PRO A 1 91 ? 3.507 -9.068 -8.669 1.00 85.19 91 PRO A O 1
ATOM 706 N N . VAL A 1 92 ? 5.157 -10.576 -8.904 1.00 84.88 92 VAL A N 1
ATOM 707 C CA . VAL A 1 92 ? 6.227 -9.598 -9.197 1.00 84.88 92 VAL A CA 1
ATOM 708 C C . VAL A 1 92 ? 5.821 -8.597 -10.282 1.00 84.88 92 VAL A C 1
ATOM 710 O O . VAL A 1 92 ? 6.087 -7.406 -10.154 1.00 84.88 92 VAL A O 1
ATOM 713 N N . ALA A 1 93 ? 5.132 -9.055 -11.333 1.00 83.44 93 ALA A N 1
ATOM 714 C CA . ALA A 1 93 ? 4.638 -8.172 -12.390 1.00 83.44 93 ALA A CA 1
ATOM 715 C C . ALA A 1 93 ? 3.680 -7.093 -11.849 1.00 83.44 93 ALA A C 1
ATOM 717 O O . ALA A 1 93 ? 3.843 -5.920 -12.176 1.00 83.44 93 ALA A O 1
ATOM 718 N N . ARG A 1 94 ? 2.753 -7.476 -10.960 1.00 83.12 94 ARG A N 1
ATOM 719 C CA . ARG A 1 94 ? 1.788 -6.564 -10.330 1.00 83.12 94 ARG A CA 1
ATOM 720 C C . ARG A 1 94 ? 2.474 -5.613 -9.351 1.00 83.12 94 ARG A C 1
ATOM 722 O O . ARG A 1 94 ? 2.152 -4.432 -9.326 1.00 83.12 94 ARG A O 1
ATOM 729 N N . ALA A 1 95 ? 3.464 -6.095 -8.600 1.00 87.94 95 ALA A N 1
ATOM 730 C CA . ALA A 1 95 ? 4.280 -5.239 -7.741 1.00 87.94 95 ALA A CA 1
ATOM 731 C C . ALA A 1 95 ? 5.037 -4.172 -8.553 1.00 87.94 95 ALA A C 1
ATOM 733 O O . ALA A 1 95 ? 5.081 -3.008 -8.164 1.00 87.94 95 ALA A O 1
ATOM 734 N N . ILE A 1 96 ? 5.599 -4.541 -9.710 1.00 88.62 96 ILE A N 1
ATOM 735 C CA . ILE A 1 96 ? 6.276 -3.594 -10.608 1.00 88.62 96 ILE A CA 1
ATOM 736 C C . ILE A 1 96 ? 5.291 -2.566 -11.177 1.00 88.62 96 ILE A C 1
ATOM 738 O O . ILE A 1 96 ? 5.627 -1.384 -11.214 1.00 88.62 96 ILE A O 1
ATOM 742 N N . GLU A 1 97 ? 4.109 -2.990 -11.632 1.00 86.00 97 GLU A N 1
ATOM 743 C CA . GLU A 1 97 ? 3.052 -2.090 -12.124 1.00 86.00 97 GLU A CA 1
ATOM 744 C C . GLU A 1 97 ? 2.627 -1.096 -11.039 1.00 86.00 97 GLU A C 1
ATOM 746 O O . GLU A 1 97 ? 2.693 0.112 -11.259 1.00 86.00 97 GLU A O 1
ATOM 751 N N . PHE A 1 98 ? 2.347 -1.587 -9.831 1.00 88.25 98 PHE A N 1
ATOM 752 C CA . PHE A 1 98 ? 2.048 -0.749 -8.675 1.00 88.25 98 PHE A CA 1
ATOM 753 C C . PHE A 1 98 ? 3.155 0.281 -8.408 1.00 88.25 98 PHE A C 1
ATOM 755 O O . PHE A 1 98 ? 2.887 1.476 -8.377 1.00 88.25 98 PHE A O 1
ATOM 762 N N . LEU A 1 99 ? 4.423 -0.135 -8.315 1.00 90.81 99 LEU A N 1
ATOM 763 C CA . LEU A 1 99 ? 5.549 0.774 -8.048 1.00 90.81 99 LEU A CA 1
ATOM 764 C C . LEU A 1 99 ? 5.825 1.777 -9.181 1.00 90.81 99 LEU A C 1
ATOM 766 O O . LEU A 1 99 ? 6.512 2.785 -8.972 1.00 90.81 99 LEU A O 1
ATOM 770 N N . ARG A 1 100 ? 5.343 1.522 -10.404 1.00 88.56 100 ARG A N 1
ATOM 771 C CA . ARG A 1 100 ? 5.437 2.495 -11.504 1.00 88.56 100 ARG A CA 1
ATOM 772 C C . ARG A 1 100 ? 4.491 3.667 -11.280 1.00 88.56 100 ARG A C 1
ATOM 774 O O . ARG A 1 100 ? 4.906 4.804 -11.524 1.00 88.56 100 ARG A O 1
ATOM 781 N N . GLU A 1 101 ? 3.295 3.393 -10.779 1.00 86.00 101 GLU A N 1
ATOM 782 C CA . GLU A 1 101 ? 2.231 4.374 -10.546 1.00 86.00 101 GLU A CA 1
ATOM 783 C C . GLU A 1 101 ? 2.302 5.006 -9.152 1.00 86.00 101 GLU A C 1
ATOM 785 O O . GLU A 1 101 ? 2.002 6.185 -8.990 1.00 86.00 101 GLU A O 1
ATOM 790 N N . TYR A 1 102 ? 2.761 4.246 -8.160 1.00 89.94 102 TYR A N 1
ATOM 791 C CA . TYR A 1 102 ? 2.783 4.633 -6.758 1.00 89.94 102 TYR A CA 1
ATOM 792 C C . TYR A 1 102 ? 4.175 5.092 -6.319 1.00 89.94 102 TYR A C 1
ATOM 794 O O . TYR A 1 102 ? 5.180 4.407 -6.521 1.00 89.94 102 TYR A O 1
ATOM 802 N N . ASP A 1 103 ? 4.229 6.269 -5.707 1.00 90.56 103 ASP A N 1
ATOM 803 C CA . ASP A 1 103 ? 5.408 6.826 -5.054 1.00 90.56 103 ASP A CA 1
ATOM 804 C C . ASP A 1 103 ? 5.014 7.201 -3.621 1.00 90.56 103 ASP A C 1
ATOM 806 O O . ASP A 1 103 ? 4.272 8.169 -3.461 1.00 90.56 103 ASP A O 1
ATOM 810 N N . PRO A 1 104 ? 5.444 6.459 -2.585 1.00 90.19 104 PRO A N 1
ATOM 811 C CA . PRO A 1 104 ? 4.896 6.617 -1.236 1.00 90.19 104 PRO A CA 1
ATOM 812 C C . PRO A 1 104 ? 5.022 8.044 -0.682 1.00 90.19 104 PRO A C 1
ATOM 814 O O . PRO A 1 104 ? 4.121 8.538 -0.003 1.00 90.19 104 PRO A O 1
ATOM 817 N N . ILE A 1 105 ? 6.132 8.724 -0.993 1.00 89.38 105 ILE A N 1
ATOM 818 C CA . ILE A 1 105 ? 6.407 10.073 -0.490 1.00 89.38 105 ILE A CA 1
ATOM 819 C C . ILE A 1 105 ? 5.509 11.098 -1.182 1.00 89.38 105 ILE A C 1
ATOM 821 O O . ILE A 1 105 ? 4.862 11.902 -0.510 1.00 89.38 105 ILE A O 1
ATOM 825 N N . GLU A 1 106 ? 5.459 11.073 -2.514 1.00 88.81 106 GLU A N 1
ATOM 826 C CA . GLU A 1 106 ? 4.630 12.010 -3.281 1.00 88.81 106 GLU A CA 1
ATOM 827 C C . GLU A 1 106 ? 3.140 11.739 -3.069 1.00 88.81 106 GLU A C 1
ATOM 829 O O . GLU A 1 106 ? 2.346 12.672 -2.969 1.00 88.81 106 GLU A O 1
ATOM 834 N N . TYR A 1 107 ? 2.761 10.469 -2.915 1.00 89.56 107 TYR A N 1
ATOM 835 C CA . TYR A 1 107 ? 1.385 10.064 -2.661 1.00 89.56 107 TYR A CA 1
ATOM 836 C C . TYR A 1 107 ? 0.828 10.704 -1.391 1.00 89.56 107 TYR A C 1
ATOM 838 O O . TYR A 1 107 ? -0.287 11.225 -1.403 1.00 89.56 107 TYR A O 1
ATOM 846 N N . ARG A 1 108 ? 1.611 10.718 -0.304 1.00 87.19 108 ARG A N 1
ATOM 847 C CA . ARG A 1 108 ? 1.202 11.333 0.966 1.00 87.19 108 ARG A CA 1
ATOM 848 C C . ARG A 1 108 ? 1.176 12.863 0.903 1.00 87.19 108 ARG A C 1
ATOM 850 O O . ARG A 1 108 ? 0.354 13.484 1.569 1.00 87.19 108 ARG A O 1
ATOM 857 N N . LYS A 1 109 ? 2.062 13.472 0.109 1.00 91.56 109 LYS A N 1
ATOM 858 C CA . LYS A 1 109 ? 2.181 14.935 -0.030 1.00 91.56 109 LYS A CA 1
ATOM 859 C C . LYS A 1 109 ? 1.174 15.560 -0.987 1.00 91.56 109 LYS A C 1
ATOM 861 O O . LYS A 1 109 ? 0.974 16.768 -0.918 1.00 91.56 109 LYS A O 1
ATOM 866 N N . ASN A 1 110 ? 0.572 14.775 -1.877 1.00 91.50 110 ASN A N 1
ATOM 867 C CA . ASN A 1 110 ? -0.382 15.255 -2.867 1.00 91.50 110 ASN A CA 1
ATOM 868 C C . ASN A 1 110 ? -1.813 14.796 -2.518 1.00 91.50 110 ASN A C 1
ATOM 870 O O . ASN A 1 110 ? -2.182 13.659 -2.829 1.00 91.50 110 ASN A O 1
ATOM 874 N N . PRO A 1 111 ? -2.649 15.670 -1.919 1.00 90.69 111 PRO A N 1
ATOM 875 C CA . PRO A 1 111 ? -4.045 15.355 -1.616 1.00 90.69 111 PRO A CA 1
ATOM 876 C C . PRO A 1 111 ? -4.891 15.039 -2.855 1.00 90.69 111 PRO A C 1
ATOM 878 O O . PRO A 1 111 ? -5.879 14.321 -2.751 1.00 90.69 111 PRO A O 1
ATOM 881 N N . LEU A 1 112 ? -4.494 15.555 -4.024 1.00 91.12 112 LEU A N 1
ATOM 882 C CA . LEU A 1 112 ? -5.167 15.342 -5.307 1.00 91.12 112 LEU A CA 1
ATOM 883 C C . LEU A 1 112 ? -4.596 14.148 -6.082 1.00 91.12 112 LEU A C 1
ATOM 885 O O . LEU A 1 112 ? -4.992 13.913 -7.224 1.00 91.12 112 LEU A O 1
ATOM 889 N N . ALA A 1 113 ? -3.649 13.403 -5.499 1.00 88.69 113 ALA A N 1
ATOM 890 C CA . ALA A 1 113 ? -3.175 12.171 -6.106 1.00 88.69 113 ALA A CA 1
ATOM 891 C C . ALA A 1 113 ? -4.346 11.200 -6.257 1.00 88.69 113 ALA A C 1
ATOM 893 O O . ALA A 1 113 ? -5.137 10.998 -5.335 1.00 88.69 113 ALA A O 1
ATOM 894 N N . GLU A 1 114 ? -4.433 10.577 -7.424 1.00 88.19 114 GLU A N 1
ATOM 895 C CA . GLU A 1 114 ? -5.429 9.549 -7.677 1.00 88.19 114 GLU A CA 1
ATOM 896 C C . GLU A 1 114 ? -5.275 8.389 -6.685 1.00 88.19 114 GLU A C 1
ATOM 898 O O . GLU A 1 114 ? -4.156 8.023 -6.331 1.00 88.19 114 GLU A O 1
ATOM 903 N N . GLY A 1 115 ? -6.380 7.790 -6.233 1.00 86.50 115 GLY A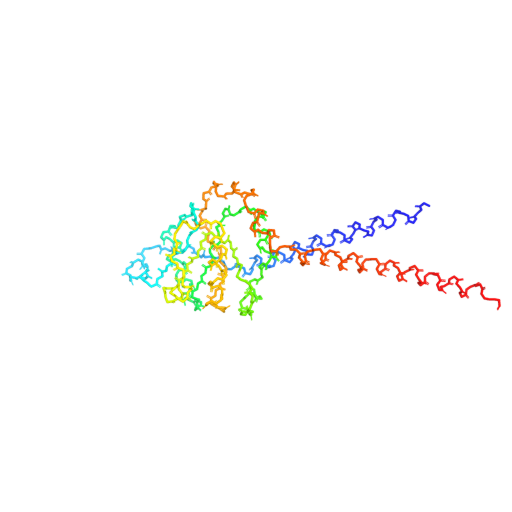 N 1
ATOM 904 C CA . GLY A 1 115 ? -6.313 6.611 -5.370 1.00 86.50 115 GLY A CA 1
ATOM 905 C C . GLY A 1 115 ? -5.646 5.441 -6.080 1.00 86.50 115 GLY A C 1
ATOM 906 O O . GLY A 1 115 ? -6.146 4.962 -7.095 1.00 86.50 115 GLY A O 1
ATOM 907 N N . ARG A 1 116 ? -4.510 4.996 -5.541 1.00 89.44 116 ARG A N 1
ATOM 908 C CA . ARG A 1 116 ? -3.705 3.884 -6.044 1.00 89.44 116 ARG A CA 1
ATOM 909 C C . ARG A 1 116 ? -3.313 3.025 -4.845 1.00 89.44 116 ARG A C 1
ATOM 911 O O . ARG A 1 116 ? -3.011 3.567 -3.788 1.00 89.44 116 ARG A O 1
ATOM 918 N N . GLY A 1 117 ? -3.323 1.712 -5.032 1.00 89.06 117 GLY A N 1
ATOM 919 C CA . GLY A 1 117 ? -3.072 0.721 -3.988 1.00 89.06 117 GLY A CA 1
ATOM 920 C C . GLY A 1 117 ? -2.838 -0.663 -4.593 1.00 89.06 117 GLY A C 1
ATOM 921 O O . GLY A 1 117 ? -2.965 -0.852 -5.807 1.00 89.06 117 GLY A O 1
ATOM 922 N N . ALA A 1 118 ? -2.521 -1.646 -3.757 1.00 89.56 118 ALA A N 1
ATOM 923 C CA . ALA A 1 118 ? -2.508 -3.057 -4.125 1.00 89.56 118 ALA A CA 1
ATOM 924 C C . ALA A 1 118 ? -3.913 -3.570 -4.475 1.00 89.56 118 ALA A C 1
ATOM 926 O O . ALA A 1 118 ? -4.038 -4.510 -5.277 1.00 89.56 118 ALA A O 1
ATOM 927 N N . ASN A 1 119 ? -4.953 -2.921 -3.931 1.00 90.31 119 ASN A N 1
ATOM 928 C CA . ASN A 1 119 ? -6.365 -3.225 -4.175 1.00 90.31 119 ASN A CA 1
ATOM 929 C C . ASN A 1 119 ? -6.685 -4.676 -3.793 1.00 90.31 119 ASN A C 1
ATOM 931 O O . ASN A 1 119 ? -7.271 -5.419 -4.579 1.00 90.31 119 ASN A O 1
ATOM 935 N N . GLN A 1 120 ? -6.182 -5.116 -2.640 1.00 90.56 120 GLN A N 1
ATOM 936 C CA . GLN A 1 120 ? -6.425 -6.457 -2.096 1.00 90.56 120 GLN A CA 1
ATOM 937 C C . GLN A 1 120 ? -7.151 -6.367 -0.765 1.00 90.56 120 GLN A C 1
ATOM 939 O O . GLN A 1 120 ? -8.113 -7.090 -0.526 1.00 90.56 120 GLN A O 1
ATOM 944 N N . SER A 1 121 ? -6.694 -5.460 0.089 1.00 94.12 121 SER A N 1
ATOM 945 C CA . SER A 1 121 ? -7.281 -5.246 1.391 1.00 94.12 121 SER A CA 1
ATOM 946 C C . SER A 1 121 ? -6.913 -3.864 1.916 1.00 94.12 121 SER A C 1
ATOM 948 O O . SER A 1 121 ? -5.788 -3.410 1.723 1.00 94.12 121 SER A O 1
ATOM 950 N N . ILE A 1 122 ? -7.857 -3.207 2.583 1.00 96.56 122 ILE A N 1
ATOM 951 C CA . ILE A 1 122 ? -7.674 -1.912 3.228 1.00 96.56 122 ILE A CA 1
ATOM 952 C C . ILE A 1 122 ? -8.222 -2.000 4.650 1.00 96.56 122 ILE A C 1
ATOM 954 O O . ILE A 1 122 ? -9.323 -2.496 4.865 1.00 96.56 122 ILE A O 1
ATOM 958 N N . VAL A 1 123 ? -7.466 -1.496 5.617 1.00 96.44 123 VAL A N 1
ATOM 959 C CA . VAL A 1 123 ? -7.944 -1.256 6.983 1.00 96.44 123 VAL A CA 1
ATOM 960 C C . VAL A 1 123 ? -8.236 0.232 7.096 1.00 96.44 123 VAL A C 1
ATOM 962 O O . VAL A 1 123 ? -7.367 1.040 6.780 1.00 96.44 123 VAL A O 1
ATOM 965 N N . ILE A 1 124 ? -9.450 0.602 7.498 1.00 97.62 124 ILE A N 1
ATOM 966 C CA . ILE A 1 124 ? -9.916 1.993 7.547 1.00 97.62 124 ILE A CA 1
ATOM 967 C C . ILE A 1 124 ? -10.697 2.256 8.835 1.00 97.62 124 ILE A C 1
ATOM 969 O O . ILE A 1 124 ? -11.423 1.385 9.307 1.00 97.62 124 ILE A O 1
ATOM 973 N N . SER A 1 125 ? -10.562 3.445 9.417 1.00 96.62 125 SER A N 1
ATOM 974 C CA . SER A 1 125 ? -11.363 3.836 10.574 1.00 96.62 125 SER A CA 1
ATOM 975 C C . SER A 1 125 ? -12.839 3.905 10.188 1.00 96.62 125 SER A C 1
ATOM 977 O O . SER A 1 125 ? -13.201 4.285 9.072 1.00 96.62 125 SER A O 1
ATOM 979 N N . LYS A 1 126 ? -13.726 3.543 11.107 1.00 95.50 126 LYS A N 1
ATOM 980 C CA . LYS A 1 126 ? -15.173 3.524 10.872 1.00 95.50 126 LYS A CA 1
ATOM 981 C C . LYS A 1 126 ? -15.700 4.893 10.446 1.00 95.50 126 LYS A C 1
ATOM 983 O O . LYS A 1 126 ? -16.478 4.983 9.498 1.00 95.50 126 LYS A O 1
ATOM 988 N N . ASP A 1 127 ? -15.200 5.958 11.064 1.00 95.00 127 ASP A N 1
ATOM 989 C CA . ASP A 1 127 ? -15.541 7.335 10.705 1.00 95.00 127 ASP A CA 1
ATOM 990 C C . ASP A 1 127 ? -15.126 7.674 9.272 1.00 95.00 127 ASP A C 1
ATOM 992 O O . ASP A 1 127 ? -15.887 8.297 8.527 1.00 95.00 127 ASP A O 1
ATOM 996 N N . ALA A 1 128 ? -13.927 7.261 8.854 1.00 96.38 128 ALA A N 1
ATOM 997 C CA . ALA A 1 128 ? -13.472 7.456 7.485 1.00 96.38 128 ALA A CA 1
ATOM 998 C C . ALA A 1 128 ? -14.272 6.609 6.494 1.00 96.38 128 ALA A C 1
ATOM 1000 O O . ALA A 1 128 ? -14.650 7.119 5.439 1.00 96.38 128 ALA A O 1
ATOM 1001 N N . PHE A 1 129 ? -14.598 5.365 6.852 1.00 96.88 129 PHE A N 1
ATOM 1002 C CA . PHE A 1 129 ? -15.432 4.478 6.049 1.00 96.88 129 PHE A CA 1
ATOM 1003 C C . PHE A 1 129 ? -16.807 5.096 5.775 1.00 96.88 129 PHE A C 1
ATOM 1005 O O . PHE A 1 129 ? -17.211 5.178 4.616 1.00 96.88 129 PHE A O 1
ATOM 1012 N N . VAL A 1 130 ? -17.485 5.637 6.791 1.00 96.06 130 VAL A N 1
ATOM 1013 C CA . VAL A 1 130 ? -18.785 6.311 6.618 1.00 96.06 130 VAL A CA 1
ATOM 1014 C C . VAL A 1 130 ? -18.696 7.463 5.611 1.00 96.06 130 VAL A C 1
ATOM 1016 O O . VAL A 1 130 ? -19.555 7.580 4.737 1.00 96.06 130 VAL A O 1
ATOM 1019 N N . ARG A 1 131 ? -17.627 8.274 5.650 1.00 96.44 131 ARG A N 1
ATOM 1020 C CA . ARG A 1 131 ? -17.430 9.383 4.694 1.00 96.44 131 ARG A CA 1
ATOM 1021 C C . ARG A 1 131 ? -17.270 8.920 3.248 1.00 96.44 131 ARG A C 1
ATOM 1023 O O . ARG A 1 131 ? -17.583 9.682 2.335 1.00 96.44 131 ARG A O 1
ATOM 1030 N N . THR A 1 132 ? -16.793 7.695 3.020 1.00 96.19 132 THR A N 1
ATOM 1031 C CA . THR A 1 132 ? -16.661 7.162 1.657 1.00 96.19 132 THR A CA 1
ATOM 1032 C C . THR A 1 132 ? -18.019 6.918 0.995 1.00 96.19 132 THR A C 1
ATOM 1034 O O . THR A 1 132 ? -18.124 7.007 -0.232 1.00 96.19 132 THR A O 1
ATOM 1037 N N . GLY A 1 133 ? -19.064 6.637 1.784 1.00 94.88 133 GLY A N 1
ATOM 1038 C CA . GLY A 1 133 ? -20.368 6.201 1.282 1.00 94.88 133 GLY A CA 1
ATOM 1039 C C . GLY A 1 133 ? -20.344 4.812 0.632 1.00 94.88 133 GLY A C 1
ATOM 1040 O O . GLY A 1 133 ? -21.232 4.500 -0.159 1.00 94.88 133 GLY A O 1
ATOM 1041 N N . LEU A 1 134 ? -19.319 3.996 0.905 1.00 94.00 134 LEU A N 1
ATOM 1042 C CA . LEU A 1 134 ? -19.270 2.607 0.454 1.00 94.00 134 LEU A CA 1
ATOM 1043 C C . LEU A 1 134 ? -20.334 1.781 1.188 1.00 94.00 134 LEU A C 1
ATOM 1045 O O . LEU A 1 134 ? -20.471 1.861 2.405 1.00 94.00 134 LEU A O 1
ATOM 1049 N N . MET A 1 135 ? -21.071 0.967 0.433 1.00 89.69 135 MET A N 1
ATOM 1050 C CA . MET A 1 135 ? -22.148 0.119 0.966 1.00 89.69 135 MET A CA 1
ATOM 1051 C C . MET A 1 135 ? -21.670 -1.292 1.324 1.00 89.69 135 MET A C 1
ATOM 1053 O O . MET A 1 135 ? -22.343 -2.008 2.061 1.00 89.69 135 MET A O 1
ATOM 1057 N N . LYS A 1 136 ? -20.520 -1.702 0.779 1.00 89.75 136 LYS A N 1
ATOM 1058 C CA . LYS A 1 136 ? -19.927 -3.026 0.955 1.00 89.75 136 LYS A CA 1
ATOM 1059 C C . LYS A 1 136 ? -18.463 -2.866 1.337 1.00 89.75 136 LYS A C 1
ATOM 1061 O O . LYS A 1 136 ? -17.770 -2.020 0.773 1.00 89.75 136 LYS A O 1
ATOM 1066 N N . SER A 1 137 ? -18.008 -3.689 2.270 1.00 90.69 137 SER A N 1
ATOM 1067 C CA . SER A 1 137 ? -16.606 -3.762 2.673 1.00 90.69 137 SER A CA 1
ATOM 1068 C C . SER A 1 137 ? -15.969 -5.105 2.312 1.00 90.69 137 SER A C 1
ATOM 1070 O O . SER A 1 137 ? -14.776 -5.161 2.080 1.00 90.69 137 SER A O 1
ATOM 1072 N N . GLU A 1 138 ? -16.728 -6.185 2.164 1.00 90.06 138 GLU A N 1
ATOM 1073 C CA . GLU A 1 138 ? -16.146 -7.516 1.957 1.00 90.06 138 GLU A CA 1
ATOM 1074 C C . GLU A 1 138 ? -16.422 -8.086 0.573 1.00 90.06 138 GLU A C 1
ATOM 1076 O O . GLU A 1 138 ? -17.455 -7.809 -0.042 1.00 90.06 138 GLU A O 1
ATOM 1081 N N . ALA A 1 139 ? -15.514 -8.942 0.105 1.00 86.69 139 ALA A N 1
ATOM 1082 C CA . ALA A 1 139 ? -15.628 -9.636 -1.170 1.00 86.69 139 ALA A CA 1
ATOM 1083 C C . ALA A 1 139 ? -15.965 -8.684 -2.331 1.00 86.69 139 ALA A C 1
ATOM 1085 O O . ALA A 1 139 ? -16.910 -8.919 -3.092 1.00 86.69 139 ALA A O 1
ATOM 1086 N N . LEU A 1 140 ? -15.260 -7.555 -2.404 1.00 89.56 140 LEU A N 1
ATOM 1087 C CA . LEU A 1 140 ? -15.370 -6.630 -3.525 1.00 89.56 140 LEU A CA 1
ATOM 1088 C C . LEU A 1 140 ? -14.698 -7.251 -4.743 1.00 89.56 140 LEU A C 1
ATOM 1090 O O . LEU A 1 140 ? -13.629 -7.864 -4.641 1.00 89.56 140 LEU A O 1
ATOM 1094 N N . ASP A 1 141 ? -15.304 -7.059 -5.905 1.00 85.69 141 ASP A N 1
ATOM 1095 C CA . ASP A 1 141 ? -14.640 -7.435 -7.137 1.00 85.69 141 ASP A CA 1
ATOM 1096 C C . ASP A 1 141 ? -13.415 -6.517 -7.393 1.00 85.69 141 ASP A C 1
ATOM 1098 O O . ASP A 1 141 ? -13.252 -5.454 -6.776 1.00 85.69 141 ASP A O 1
ATOM 1102 N N . PRO A 1 142 ? -12.503 -6.918 -8.291 1.00 82.94 142 PRO A N 1
ATOM 1103 C CA . PRO A 1 142 ? -11.379 -6.101 -8.738 1.00 82.94 142 PRO A CA 1
ATOM 1104 C C . PRO A 1 142 ? -11.658 -4.624 -9.044 1.00 82.94 142 PRO A C 1
ATOM 1106 O O . PRO A 1 142 ? -10.837 -3.767 -8.707 1.00 82.94 142 PRO A O 1
ATOM 1109 N N . PHE A 1 143 ? -12.758 -4.328 -9.735 1.00 84.62 143 PHE A N 1
ATOM 1110 C CA . PHE A 1 143 ? -13.127 -2.980 -10.147 1.00 84.62 143 PHE A CA 1
ATOM 1111 C C . PHE A 1 143 ? -13.604 -2.169 -8.946 1.00 84.62 143 PHE A C 1
ATOM 1113 O O . PHE A 1 143 ? -13.119 -1.057 -8.722 1.00 84.62 143 PHE A O 1
ATOM 1120 N N . ASP A 1 144 ? -14.478 -2.758 -8.137 1.00 88.94 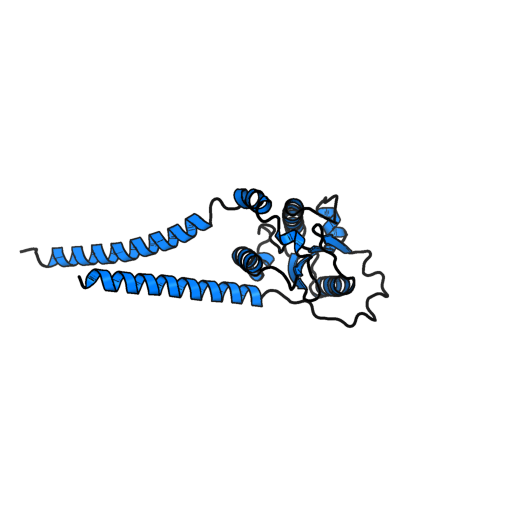144 ASP A N 1
ATOM 1121 C CA . ASP A 1 144 ? -15.000 -2.153 -6.918 1.00 88.94 144 ASP A CA 1
ATOM 1122 C C . ASP A 1 144 ? -13.877 -1.828 -5.933 1.00 88.94 144 ASP A C 1
ATOM 1124 O O . ASP A 1 144 ? -13.882 -0.754 -5.334 1.00 88.94 144 ASP A O 1
ATOM 1128 N N . MET A 1 145 ? -12.854 -2.683 -5.826 1.00 91.06 145 MET A N 1
ATOM 1129 C CA . MET A 1 145 ? -11.669 -2.390 -5.013 1.00 91.06 145 MET A CA 1
ATOM 1130 C C . MET A 1 145 ? -10.905 -1.158 -5.506 1.00 91.06 145 MET A C 1
ATOM 1132 O O . MET A 1 145 ? -10.484 -0.338 -4.694 1.00 91.06 145 MET A O 1
ATOM 1136 N N . VAL A 1 146 ? -10.735 -0.982 -6.822 1.00 90.31 146 VAL A N 1
ATOM 1137 C CA . VAL A 1 146 ? -10.084 0.221 -7.378 1.00 90.31 146 VAL A CA 1
ATOM 1138 C C . VAL A 1 146 ? -10.905 1.471 -7.057 1.00 90.31 146 VAL A C 1
ATOM 1140 O O . VAL A 1 146 ? -10.349 2.496 -6.651 1.00 90.31 146 VAL A O 1
ATOM 1143 N N . GLN A 1 147 ? -12.229 1.394 -7.200 1.00 91.31 147 GLN A N 1
ATOM 1144 C CA . GLN A 1 147 ? -13.121 2.515 -6.905 1.00 91.31 147 GLN A CA 1
ATOM 1145 C C . GLN A 1 147 ? -13.161 2.839 -5.409 1.00 91.31 147 GLN A C 1
ATOM 1147 O O . GLN A 1 147 ? -13.124 4.016 -5.040 1.00 91.31 147 GLN A O 1
ATOM 1152 N N . ALA A 1 148 ? -13.145 1.822 -4.547 1.00 95.00 148 ALA A N 1
ATOM 1153 C CA . ALA A 1 148 ? -13.017 1.983 -3.106 1.00 95.00 148 ALA A CA 1
ATOM 1154 C C . ALA A 1 148 ? -11.710 2.706 -2.755 1.00 95.00 148 ALA A C 1
ATOM 1156 O O . ALA A 1 148 ? -11.754 3.738 -2.089 1.00 95.00 148 ALA A O 1
ATOM 1157 N N . THR A 1 149 ? -10.563 2.267 -3.284 1.00 95.38 149 THR A N 1
ATOM 1158 C CA . THR A 1 149 ? -9.260 2.926 -3.073 1.00 95.38 149 THR A CA 1
ATOM 1159 C C . THR A 1 149 ? -9.280 4.400 -3.486 1.00 95.38 149 THR A C 1
ATOM 1161 O O . THR A 1 149 ? -8.748 5.260 -2.781 1.00 95.38 149 THR A O 1
ATOM 1164 N N . LYS A 1 150 ? -9.927 4.732 -4.609 1.00 94.38 150 LYS A N 1
ATOM 1165 C CA . LYS A 1 150 ? -10.126 6.123 -5.051 1.00 94.38 150 LYS A CA 1
ATOM 1166 C C . LYS A 1 150 ? -10.947 6.944 -4.075 1.00 94.38 150 LYS A C 1
ATOM 1168 O O . LYS A 1 150 ? -10.534 8.044 -3.708 1.00 94.38 150 LYS A O 1
ATOM 1173 N N . ARG A 1 151 ? -12.084 6.404 -3.644 1.00 96.00 151 ARG A N 1
ATOM 1174 C CA . ARG A 1 151 ? -12.980 7.045 -2.681 1.00 96.00 151 ARG A CA 1
ATOM 1175 C C . ARG A 1 151 ? -12.271 7.283 -1.347 1.00 96.00 151 ARG A C 1
ATOM 1177 O O . ARG A 1 151 ? -12.329 8.377 -0.797 1.00 96.00 151 ARG A O 1
ATOM 1184 N N . ILE A 1 152 ? -11.529 6.286 -0.875 1.00 96.88 152 ILE A N 1
ATOM 1185 C CA . ILE A 1 152 ? -10.764 6.339 0.372 1.00 96.88 152 ILE A CA 1
ATOM 1186 C C . ILE A 1 152 ? -9.669 7.392 0.281 1.00 96.88 152 ILE A C 1
ATOM 1188 O O . ILE A 1 152 ? -9.567 8.222 1.180 1.00 96.88 152 ILE A O 1
ATOM 1192 N N . LYS A 1 153 ? -8.911 7.441 -0.821 1.00 95.69 153 LYS A N 1
ATOM 1193 C CA . LYS A 1 153 ? -7.917 8.499 -1.036 1.00 95.69 153 LYS A CA 1
ATOM 1194 C C . LYS A 1 153 ? -8.545 9.893 -0.994 1.00 95.69 153 LYS A C 1
ATOM 1196 O O . LYS A 1 153 ? -7.963 10.784 -0.393 1.00 95.69 153 LYS A O 1
ATOM 1201 N N . GLN A 1 154 ? -9.732 10.090 -1.564 1.00 94.69 154 GLN A N 1
ATOM 1202 C CA . GLN A 1 154 ? -10.430 11.381 -1.486 1.00 94.69 154 GLN A CA 1
ATOM 1203 C C . GLN A 1 154 ? -10.821 11.747 -0.043 1.00 94.69 154 GLN A C 1
ATOM 1205 O O . GLN A 1 154 ? -10.683 12.901 0.355 1.00 94.69 154 GLN A O 1
ATOM 1210 N N . CYS A 1 155 ? -11.272 10.775 0.754 1.00 95.50 155 CYS A N 1
ATOM 1211 C CA . CYS A 1 155 ? -11.697 10.987 2.143 1.00 95.50 155 CYS A CA 1
ATOM 1212 C C . CYS A 1 155 ? -10.546 11.027 3.166 1.00 95.50 155 CYS A C 1
ATOM 1214 O O . CYS A 1 155 ? -10.742 11.535 4.272 1.00 95.50 155 CYS A O 1
ATOM 1216 N N . CYS A 1 156 ? -9.382 10.476 2.812 1.00 95.06 156 CYS A N 1
ATOM 1217 C CA . CYS A 1 156 ? -8.213 10.264 3.675 1.00 95.06 156 CYS A CA 1
ATOM 1218 C C . CYS A 1 156 ? -6.938 10.773 2.980 1.00 95.06 156 CYS A C 1
ATOM 1220 O O . CYS A 1 156 ? -5.922 10.083 2.889 1.00 95.06 156 CYS A O 1
ATOM 1222 N N . ALA A 1 157 ? -7.003 11.979 2.411 1.00 93.00 157 ALA A N 1
ATOM 1223 C CA . ALA A 1 157 ? -6.036 12.458 1.424 1.00 93.00 157 ALA A CA 1
ATOM 1224 C C . ALA A 1 157 ? -4.571 12.442 1.894 1.00 93.00 157 ALA A C 1
ATOM 1226 O O . ALA A 1 157 ? -3.679 12.129 1.105 1.00 93.00 157 ALA A O 1
ATOM 1227 N N . THR A 1 158 ? -4.311 12.729 3.169 1.00 92.88 158 THR A N 1
ATOM 1228 C CA . THR A 1 158 ? -2.963 12.736 3.773 1.00 92.88 158 THR A CA 1
ATOM 1229 C C . THR A 1 158 ? -2.751 11.623 4.805 1.00 92.88 158 THR A C 1
ATOM 1231 O O . THR A 1 158 ? -1.626 11.430 5.279 1.00 92.88 158 THR A O 1
ATOM 1234 N N . SER A 1 159 ? -3.813 10.880 5.121 1.00 95.75 159 SER A N 1
ATOM 1235 C CA . SER A 1 159 ? -3.890 9.849 6.160 1.00 95.75 159 SER A CA 1
ATOM 1236 C C . SER A 1 159 ? -4.115 8.439 5.589 1.00 95.75 159 SER A C 1
ATOM 1238 O O . SER A 1 159 ? -4.479 7.531 6.331 1.00 95.75 159 SER A O 1
ATOM 1240 N N . PHE A 1 160 ? -3.865 8.256 4.283 1.00 96.38 160 PHE A N 1
ATOM 1241 C CA . PHE A 1 160 ? -3.921 6.978 3.566 1.00 96.38 160 PHE A CA 1
ATOM 1242 C C . PHE A 1 160 ? -2.601 6.659 2.856 1.00 96.38 160 PHE A C 1
ATOM 1244 O O . PHE A 1 160 ? -2.124 7.450 2.033 1.00 96.38 160 PHE A O 1
ATOM 1251 N N . ILE A 1 161 ? -2.023 5.493 3.162 1.00 95.69 161 ILE A N 1
ATOM 1252 C CA . ILE A 1 161 ? -0.798 4.964 2.540 1.00 95.69 161 ILE A CA 1
ATOM 1253 C C . ILE A 1 161 ? -0.888 3.444 2.343 1.00 95.69 161 ILE A C 1
ATOM 1255 O O . ILE A 1 161 ? -1.642 2.770 3.038 1.00 95.69 161 ILE A O 1
ATOM 1259 N N . SER A 1 162 ? -0.071 2.886 1.450 1.00 96.44 162 SER A N 1
ATOM 1260 C CA . SER A 1 162 ? 0.136 1.434 1.371 1.00 96.44 162 SER A CA 1
ATOM 1261 C C . SER A 1 162 ? 1.259 0.957 2.298 1.00 96.44 162 SER A C 1
ATOM 1263 O O . SER A 1 162 ? 2.292 1.624 2.421 1.00 96.44 162 SER A O 1
ATOM 1265 N N . VAL A 1 163 ? 1.084 -0.226 2.889 1.00 96.56 163 VAL A N 1
ATOM 1266 C CA . VAL A 1 163 ? 2.048 -0.910 3.767 1.00 96.56 163 VAL A CA 1
ATOM 1267 C C . VAL A 1 163 ? 2.170 -2.387 3.388 1.00 96.56 163 VAL A C 1
ATOM 1269 O O . VAL A 1 163 ? 1.209 -3.004 2.937 1.00 96.56 163 VAL A O 1
ATOM 1272 N N . ILE A 1 164 ? 3.349 -2.980 3.562 1.00 95.50 164 ILE A N 1
ATOM 1273 C CA . ILE A 1 164 ? 3.561 -4.417 3.356 1.00 95.50 164 ILE A CA 1
ATOM 1274 C C . ILE A 1 164 ? 3.071 -5.172 4.587 1.00 95.50 164 ILE A C 1
ATOM 1276 O O . ILE A 1 164 ? 3.491 -4.878 5.702 1.00 95.50 164 ILE A O 1
ATOM 1280 N N . ALA A 1 165 ? 2.220 -6.172 4.371 1.00 94.06 165 ALA A N 1
ATOM 1281 C CA . ALA A 1 165 ? 1.707 -7.078 5.388 1.00 94.06 165 ALA A CA 1
ATOM 1282 C C . ALA A 1 165 ? 2.281 -8.489 5.150 1.00 94.06 165 ALA A C 1
ATOM 1284 O O . ALA A 1 165 ? 1.719 -9.252 4.358 1.00 94.06 165 ALA A O 1
ATOM 1285 N N . PRO A 1 166 ? 3.399 -8.869 5.802 1.00 90.00 166 PRO A N 1
ATOM 1286 C CA . PRO A 1 166 ? 4.097 -10.126 5.513 1.00 90.00 166 PRO A CA 1
ATOM 1287 C C . PRO A 1 166 ? 3.229 -11.373 5.722 1.00 90.00 166 PRO A C 1
ATOM 1289 O O . PRO A 1 166 ? 3.298 -12.337 4.954 1.00 90.00 166 PRO A O 1
ATOM 1292 N N . THR A 1 167 ? 2.377 -11.325 6.745 1.00 87.81 167 THR A N 1
ATOM 1293 C CA . THR A 1 167 ? 1.486 -12.413 7.154 1.00 87.81 167 THR A CA 1
ATOM 1294 C C . THR A 1 167 ? 0.197 -12.485 6.329 1.00 87.81 167 THR A C 1
ATOM 1296 O O . THR A 1 167 ? -0.494 -13.504 6.384 1.00 87.81 167 THR A O 1
ATOM 1299 N N . LEU A 1 168 ? -0.107 -11.458 5.523 1.00 88.31 168 LEU A N 1
ATOM 1300 C CA . LEU A 1 168 ? -1.240 -11.464 4.602 1.00 88.31 168 LEU A CA 1
ATOM 1301 C C . LEU A 1 168 ? -0.887 -12.275 3.354 1.00 88.31 168 LEU A C 1
ATOM 1303 O O . LEU A 1 168 ? 0.062 -11.961 2.627 1.00 88.31 168 LEU A O 1
ATOM 1307 N N . LYS A 1 169 ? -1.693 -13.301 3.083 1.00 82.75 169 LYS A N 1
ATOM 1308 C CA . LYS A 1 169 ? -1.591 -14.127 1.882 1.00 82.75 169 LYS A CA 1
ATOM 1309 C C . LYS A 1 169 ? -2.906 -14.089 1.133 1.00 82.75 169 LYS A C 1
ATOM 1311 O O . LYS A 1 169 ? -3.967 -14.260 1.719 1.00 82.75 169 LYS A O 1
ATOM 1316 N N . VAL A 1 170 ? -2.812 -13.914 -0.176 1.00 78.81 170 VAL A N 1
ATOM 1317 C CA . VAL A 1 170 ? -3.972 -13.909 -1.064 1.00 78.81 170 VAL A CA 1
ATOM 1318 C C . VAL A 1 170 ? -4.073 -15.236 -1.810 1.00 78.81 170 VAL A C 1
ATOM 1320 O O . VAL A 1 170 ? -3.056 -15.774 -2.259 1.00 78.81 170 VAL A O 1
ATOM 1323 N N . SER A 1 171 ? -5.289 -15.768 -1.955 1.00 69.69 171 SER A N 1
ATOM 1324 C CA . SER A 1 171 ? -5.524 -16.990 -2.725 1.00 69.69 171 SER A CA 1
ATOM 1325 C C . SER A 1 171 ? -5.180 -16.781 -4.211 1.00 69.69 171 SER A C 1
ATOM 1327 O O . SER A 1 171 ? -5.509 -15.771 -4.835 1.00 69.69 171 SER A O 1
ATOM 1329 N N . SER A 1 172 ? -4.478 -17.743 -4.813 1.00 58.03 172 SER A N 1
ATOM 1330 C CA . SER A 1 172 ? -3.931 -17.631 -6.177 1.00 58.03 172 SER A CA 1
ATOM 1331 C C . SER A 1 172 ? -4.995 -17.540 -7.283 1.00 58.03 172 SER A C 1
ATOM 1333 O O . SER A 1 172 ? -4.676 -17.150 -8.408 1.00 58.03 172 SER A O 1
ATOM 1335 N N . ASN A 1 173 ? -6.259 -17.850 -6.981 1.00 54.44 173 ASN A N 1
ATOM 1336 C CA . ASN A 1 173 ? -7.362 -17.827 -7.943 1.00 54.44 173 ASN A CA 1
ATOM 1337 C C . ASN A 1 173 ? -7.724 -16.408 -8.421 1.00 54.44 173 ASN A C 1
ATOM 1339 O O . ASN A 1 173 ? -8.160 -16.249 -9.561 1.00 54.44 173 ASN A O 1
ATOM 1343 N N . LEU A 1 174 ? -7.425 -15.370 -7.634 1.00 55.44 174 LEU A N 1
ATOM 1344 C CA . LEU A 1 174 ? -7.642 -13.963 -8.009 1.00 55.44 174 LEU A CA 1
ATOM 1345 C C . LEU A 1 174 ? -6.656 -13.446 -9.061 1.00 55.44 174 LEU A C 1
ATOM 1347 O O . LEU A 1 174 ? -6.898 -12.439 -9.725 1.00 55.44 174 LEU A O 1
ATOM 1351 N N . VAL A 1 175 ? -5.545 -14.158 -9.265 1.00 51.94 175 VAL A N 1
ATOM 1352 C CA . VAL A 1 175 ? -4.536 -13.836 -10.286 1.00 51.94 175 VAL A CA 1
ATOM 1353 C C . VAL A 1 175 ? -5.038 -14.201 -11.697 1.00 51.94 175 VAL A C 1
ATOM 1355 O O . VAL A 1 175 ? -4.497 -13.727 -12.701 1.00 51.94 175 VAL A O 1
ATOM 1358 N N . ARG A 1 176 ? -6.099 -15.019 -11.808 1.00 47.69 176 ARG A N 1
ATOM 1359 C CA . ARG A 1 176 ? -6.602 -15.556 -13.083 1.00 47.69 176 ARG A CA 1
ATOM 1360 C C . ARG A 1 176 ? -7.467 -14.575 -13.885 1.00 47.69 176 ARG A C 1
ATOM 1362 O O . ARG A 1 176 ? -7.564 -14.742 -15.100 1.00 47.69 176 ARG A O 1
ATOM 1369 N N . SER A 1 177 ? -7.978 -13.495 -13.289 1.00 52.88 177 SER A N 1
ATOM 1370 C CA . SER A 1 177 ? -8.795 -12.478 -13.983 1.00 52.88 177 SER A CA 1
ATOM 1371 C C . SER A 1 177 ? -7.988 -11.539 -14.897 1.00 52.88 177 SER A C 1
ATOM 1373 O O . SER A 1 177 ? -8.457 -10.486 -15.317 1.00 52.88 177 SER A O 1
ATOM 1375 N N . ARG A 1 178 ? -6.759 -11.906 -15.294 1.00 50.53 178 ARG A N 1
ATOM 1376 C CA . ARG A 1 178 ? -5.863 -11.134 -16.189 1.00 50.53 178 ARG A CA 1
ATOM 1377 C C . ARG A 1 178 ? -6.501 -10.731 -17.537 1.00 50.53 178 ARG A C 1
ATOM 1379 O O . ARG A 1 178 ? -5.982 -9.853 -18.229 1.00 50.53 178 ARG A O 1
ATOM 1386 N N . ARG A 1 179 ? -7.588 -11.395 -17.954 1.00 48.47 179 ARG A N 1
ATOM 1387 C CA . ARG A 1 179 ? -8.404 -11.013 -19.124 1.00 48.47 179 ARG A CA 1
ATOM 1388 C C . ARG A 1 179 ? -9.435 -9.924 -18.804 1.00 48.47 179 ARG A C 1
ATOM 1390 O O . ARG A 1 179 ? -9.631 -9.064 -19.652 1.00 48.47 179 ARG A O 1
ATOM 1397 N N . GLU A 1 180 ? -10.005 -9.921 -17.606 1.00 52.75 180 GLU A N 1
ATOM 1398 C CA . GLU A 1 180 ? -10.987 -8.930 -17.138 1.00 52.75 180 GLU A CA 1
ATOM 1399 C C . GLU A 1 180 ? -10.304 -7.620 -16.712 1.00 52.75 180 GLU A C 1
ATOM 1401 O O . GLU A 1 180 ? -10.741 -6.540 -17.104 1.00 52.75 180 GLU A O 1
ATOM 1406 N N . TRP A 1 181 ? -9.135 -7.695 -16.059 1.00 54.72 181 TRP A N 1
ATOM 1407 C CA . TRP A 1 181 ? -8.342 -6.514 -15.669 1.00 54.72 181 TRP A CA 1
ATOM 1408 C C . TRP A 1 181 ? -7.936 -5.617 -16.849 1.00 54.72 181 TRP A C 1
ATOM 1410 O O . TRP A 1 181 ? -7.769 -4.410 -16.676 1.00 54.72 181 TRP A O 1
ATOM 1420 N N . ARG A 1 182 ? -7.793 -6.176 -18.062 1.00 53.66 182 ARG A N 1
ATOM 1421 C CA . ARG A 1 182 ? -7.433 -5.395 -19.257 1.00 53.66 182 ARG A CA 1
ATOM 1422 C C . ARG A 1 182 ? -8.535 -4.442 -19.715 1.00 53.66 182 ARG A C 1
ATOM 1424 O O . ARG A 1 182 ? -8.204 -3.483 -20.396 1.00 53.66 182 ARG A O 1
ATOM 1431 N N . GLY A 1 183 ? -9.800 -4.685 -19.373 1.00 51.62 183 GLY A N 1
ATOM 1432 C CA . GLY A 1 183 ? -10.877 -3.725 -19.637 1.00 51.62 183 GLY A CA 1
ATOM 1433 C C . GLY A 1 183 ? -10.815 -2.544 -18.670 1.00 51.62 183 GLY A C 1
ATOM 1434 O O . GLY A 1 183 ? -10.830 -1.397 -19.096 1.00 51.62 183 GLY A O 1
ATOM 1435 N N . ILE A 1 184 ? -10.624 -2.845 -17.385 1.00 52.97 184 ILE A N 1
ATOM 1436 C CA . ILE A 1 184 ? -10.642 -1.877 -16.280 1.00 52.97 184 ILE A CA 1
ATOM 1437 C C . ILE A 1 184 ? -9.458 -0.903 -16.345 1.00 52.97 184 ILE A C 1
ATOM 1439 O O . ILE A 1 184 ? -9.638 0.292 -16.141 1.00 52.97 184 ILE A O 1
ATOM 1443 N N . TYR A 1 185 ? -8.255 -1.384 -16.676 1.00 50.97 185 TYR A N 1
ATOM 1444 C CA . TYR A 1 185 ? -7.069 -0.527 -16.815 1.00 50.97 185 TYR A CA 1
ATOM 1445 C C . TYR A 1 185 ? -6.959 0.169 -18.179 1.00 50.97 185 TYR A C 1
ATOM 1447 O O . TYR A 1 185 ? -6.227 1.146 -18.305 1.00 50.97 185 TYR A O 1
ATOM 1455 N N . ARG A 1 186 ? -7.678 -0.282 -19.215 1.00 49.03 186 ARG A N 1
ATOM 1456 C CA . ARG A 1 186 ? -7.591 0.322 -20.556 1.00 49.03 186 ARG A CA 1
ATOM 1457 C C . ARG A 1 186 ? -8.201 1.726 -20.622 1.00 49.03 186 ARG A C 1
ATOM 1459 O O . ARG A 1 186 ? -7.725 2.525 -21.424 1.00 49.03 186 ARG A O 1
ATOM 1466 N N . ASP A 1 187 ? -9.149 2.047 -19.745 1.00 47.22 187 ASP A N 1
ATOM 1467 C CA . ASP A 1 187 ? -9.646 3.421 -19.575 1.00 47.22 187 ASP A CA 1
ATOM 1468 C C . ASP A 1 187 ? -8.695 4.315 -18.757 1.00 47.22 187 ASP A C 1
ATOM 1470 O O . ASP A 1 187 ? -8.842 5.534 -18.761 1.00 47.22 187 ASP A O 1
ATOM 1474 N N . TYR A 1 188 ? -7.677 3.743 -18.104 1.00 50.88 188 TYR A N 1
ATOM 1475 C CA . TYR A 1 188 ? -6.688 4.489 -17.315 1.00 50.88 188 TYR A CA 1
ATOM 1476 C C . TYR A 1 188 ? -5.408 4.837 -18.082 1.00 50.88 188 TYR A C 1
ATOM 1478 O O . TYR A 1 188 ? -4.646 5.691 -17.629 1.00 50.88 188 TYR A O 1
ATOM 1486 N N . ASP A 1 189 ? -5.154 4.198 -19.227 1.00 46.47 189 ASP A N 1
ATOM 1487 C CA . ASP A 1 189 ? -3.801 4.122 -19.797 1.00 46.47 189 ASP A CA 1
ATOM 1488 C C . ASP A 1 189 ? -3.599 4.826 -21.149 1.00 46.47 189 ASP A C 1
ATOM 1490 O O . ASP A 1 189 ? -2.597 4.599 -21.829 1.00 46.47 189 ASP A O 1
ATOM 1494 N N . SER A 1 190 ? -4.496 5.712 -21.583 1.00 44.91 190 SER A N 1
ATOM 1495 C CA . SER A 1 190 ? -4.374 6.270 -22.937 1.00 44.91 190 SER A CA 1
ATOM 1496 C C . SER A 1 190 ? -3.362 7.409 -23.117 1.00 44.91 190 SER A C 1
ATOM 1498 O O . SER A 1 190 ? -3.092 7.723 -24.274 1.00 44.91 190 SER A O 1
ATOM 1500 N N . ILE A 1 191 ? -2.757 8.031 -22.082 1.00 49.78 191 ILE A N 1
ATOM 1501 C CA . ILE A 1 191 ? -1.979 9.276 -22.334 1.00 49.78 191 ILE A CA 1
ATOM 1502 C C . ILE A 1 191 ? -0.544 9.406 -21.744 1.00 49.78 191 ILE A C 1
ATOM 1504 O O . ILE A 1 191 ? 0.292 9.962 -22.461 1.00 49.78 191 ILE A O 1
ATOM 1508 N N . PRO A 1 192 ? -0.102 8.887 -20.575 1.00 48.88 192 PRO A N 1
ATOM 1509 C CA . PRO A 1 192 ? 1.246 9.241 -20.095 1.00 48.88 192 PRO A CA 1
ATOM 1510 C C . PRO A 1 192 ? 2.385 8.346 -20.617 1.00 48.88 192 PRO A C 1
ATOM 1512 O O . PRO A 1 192 ? 3.531 8.794 -20.710 1.00 48.88 192 PRO A O 1
ATOM 1515 N N . LEU A 1 193 ? 2.116 7.081 -20.959 1.00 48.56 193 LEU A N 1
ATOM 1516 C CA . LEU A 1 193 ? 3.170 6.112 -21.297 1.00 48.56 193 LEU A CA 1
ATOM 1517 C C . LEU A 1 193 ? 3.697 6.291 -22.726 1.00 48.56 193 LEU A C 1
ATOM 1519 O O . LEU A 1 193 ? 4.911 6.280 -22.944 1.00 48.56 193 LEU A O 1
ATOM 1523 N N . VAL A 1 194 ? 2.796 6.545 -23.682 1.00 47.19 194 VAL A N 1
ATOM 1524 C CA . VAL A 1 194 ? 3.179 6.897 -25.056 1.00 47.19 194 VAL A CA 1
ATOM 1525 C C . VAL A 1 194 ? 3.943 8.216 -25.053 1.00 47.19 194 VAL A C 1
ATOM 1527 O O . VAL A 1 194 ? 5.000 8.275 -25.667 1.00 47.19 194 VAL A O 1
ATOM 1530 N N . MET A 1 195 ? 3.500 9.219 -24.284 1.00 46.91 195 MET A N 1
ATOM 1531 C CA . MET A 1 195 ? 4.176 10.520 -24.185 1.00 46.91 195 MET A CA 1
ATOM 1532 C C . MET A 1 195 ? 5.576 10.433 -23.568 1.00 46.91 195 MET A C 1
ATOM 1534 O O . MET A 1 195 ? 6.491 11.048 -24.101 1.00 46.91 195 MET A O 1
ATOM 1538 N N . ARG A 1 196 ? 5.811 9.620 -22.526 1.00 52.50 196 ARG A N 1
ATOM 1539 C CA . ARG A 1 196 ? 7.163 9.471 -21.942 1.00 52.50 196 ARG A CA 1
ATOM 1540 C C . ARG A 1 196 ? 8.138 8.708 -22.836 1.00 52.50 196 ARG A C 1
ATOM 1542 O O . ARG A 1 196 ? 9.322 9.037 -22.879 1.00 52.50 196 ARG A O 1
ATOM 1549 N N . ILE A 1 197 ? 7.661 7.703 -23.570 1.00 53.19 197 ILE A N 1
ATOM 1550 C CA . ILE A 1 197 ? 8.479 7.038 -24.594 1.00 53.19 197 ILE A CA 1
ATOM 1551 C C . ILE A 1 197 ? 8.724 8.001 -25.762 1.00 53.19 197 ILE A C 1
ATOM 1553 O O . ILE A 1 197 ? 9.846 8.056 -26.272 1.00 53.19 197 ILE A O 1
ATOM 1557 N N . LEU A 1 198 ? 7.729 8.809 -26.145 1.00 46.25 198 LEU A N 1
ATOM 1558 C CA . LEU A 1 198 ? 7.882 9.855 -27.155 1.00 46.25 198 LEU A CA 1
ATOM 1559 C C . LEU A 1 198 ? 8.918 10.894 -26.721 1.00 46.25 198 LEU A C 1
ATOM 1561 O O . LEU A 1 198 ? 9.785 11.213 -27.518 1.00 46.25 198 LEU A O 1
ATOM 1565 N N . GLU A 1 199 ? 8.897 11.369 -25.475 1.00 54.84 199 GLU A N 1
ATOM 1566 C CA . GLU A 1 199 ? 9.852 12.354 -24.947 1.00 54.84 199 GLU A CA 1
ATOM 1567 C C . GLU A 1 199 ? 11.290 11.844 -25.017 1.00 54.84 199 GLU A C 1
ATOM 1569 O O . GLU A 1 199 ? 12.173 12.550 -25.504 1.00 54.84 199 GLU A O 1
ATOM 1574 N N . VAL A 1 200 ? 11.533 10.595 -24.611 1.00 57.38 200 VAL A N 1
ATOM 1575 C CA . VAL A 1 200 ? 12.864 9.982 -24.725 1.00 57.38 200 VAL A CA 1
ATOM 1576 C C . VAL A 1 200 ? 13.249 9.798 -26.195 1.00 57.38 200 VAL A C 1
ATOM 1578 O O . VAL A 1 200 ? 14.385 10.081 -26.572 1.00 57.38 200 VAL A O 1
ATOM 1581 N N . THR A 1 201 ? 12.312 9.396 -27.055 1.00 56.41 201 THR A N 1
ATOM 1582 C CA . THR A 1 201 ? 12.567 9.218 -28.494 1.00 56.41 201 THR A CA 1
ATOM 1583 C C . THR A 1 201 ? 12.843 10.555 -29.189 1.00 56.41 201 THR A C 1
ATOM 1585 O O . THR A 1 201 ? 13.754 10.640 -30.010 1.00 56.41 201 THR A O 1
ATOM 1588 N N . ILE A 1 202 ? 12.126 11.617 -28.821 1.00 60.81 202 ILE A N 1
ATOM 1589 C CA . ILE A 1 202 ? 12.283 12.984 -29.325 1.00 60.81 202 ILE A CA 1
ATOM 1590 C C . ILE A 1 202 ? 13.593 13.583 -28.813 1.00 60.81 202 ILE A C 1
ATOM 1592 O O . ILE A 1 202 ? 14.327 14.164 -29.603 1.00 60.81 202 ILE A O 1
ATOM 1596 N N . LEU A 1 203 ? 13.963 13.396 -27.544 1.00 58.94 203 LEU A N 1
ATOM 1597 C CA . LEU A 1 203 ? 15.263 13.832 -27.018 1.00 58.94 203 LEU A CA 1
ATOM 1598 C C . LEU A 1 203 ? 16.431 13.114 -27.706 1.00 58.94 203 LEU A C 1
ATOM 1600 O O . LEU A 1 203 ? 17.434 13.746 -28.047 1.00 58.94 203 LEU A O 1
ATOM 1604 N N . VAL A 1 204 ? 16.293 11.814 -27.979 1.00 62.59 204 VAL A N 1
ATOM 1605 C CA . VAL A 1 204 ? 17.285 11.042 -28.739 1.00 62.59 204 VAL A CA 1
ATOM 1606 C C . VAL A 1 204 ? 17.343 11.513 -30.195 1.00 62.59 204 VAL A C 1
ATOM 1608 O O . VAL A 1 204 ? 18.437 11.747 -30.712 1.00 62.59 204 VAL A O 1
ATOM 1611 N N . ALA A 1 205 ? 16.199 11.734 -30.846 1.00 58.81 205 ALA A N 1
ATOM 1612 C CA . ALA A 1 205 ? 16.129 12.257 -32.208 1.00 58.81 205 ALA A CA 1
ATOM 1613 C C . ALA A 1 205 ? 16.715 13.676 -32.304 1.00 58.81 205 ALA A C 1
ATOM 1615 O O . ALA A 1 205 ? 17.519 13.944 -33.193 1.00 58.81 205 ALA A O 1
ATOM 1616 N N . MET A 1 206 ? 16.407 14.561 -31.352 1.00 57.81 206 MET A N 1
ATOM 1617 C CA . MET A 1 206 ? 16.943 15.922 -31.283 1.00 57.81 206 MET A CA 1
ATOM 1618 C C . MET A 1 206 ? 18.451 15.931 -31.030 1.00 57.81 206 MET A C 1
ATOM 1620 O O . MET A 1 206 ? 19.165 16.686 -31.683 1.00 57.81 206 MET A O 1
ATOM 1624 N N . SER A 1 207 ? 18.972 15.069 -30.152 1.00 58.31 207 SER A N 1
ATOM 1625 C CA . SER A 1 207 ? 20.416 14.944 -29.897 1.00 58.31 207 SER A CA 1
ATOM 1626 C C . SER A 1 207 ? 21.185 14.444 -31.129 1.00 58.31 207 SER A C 1
ATOM 1628 O O . SER A 1 207 ? 22.270 14.939 -31.455 1.00 58.31 207 SER A O 1
ATOM 1630 N N . VAL A 1 208 ? 20.592 13.510 -31.880 1.00 62.00 208 VAL A N 1
ATOM 1631 C CA . VAL A 1 208 ? 21.154 13.007 -33.140 1.00 62.00 208 VAL A CA 1
ATOM 1632 C C . VAL A 1 208 ? 21.073 14.064 -34.249 1.00 62.00 208 VAL A C 1
ATOM 1634 O O . VAL A 1 208 ? 22.062 14.267 -34.958 1.00 62.00 208 VAL A O 1
ATOM 1637 N N . SER A 1 209 ? 19.957 14.787 -34.361 1.00 56.41 209 SER A N 1
ATOM 1638 C CA . SER A 1 209 ? 19.763 15.854 -35.351 1.00 56.41 209 SER A CA 1
ATOM 1639 C C . SER A 1 209 ? 20.643 17.077 -35.086 1.00 56.41 209 SER A C 1
ATOM 1641 O O . SER A 1 209 ? 21.238 17.594 -36.028 1.00 56.41 209 SER A O 1
ATOM 1643 N N . ARG A 1 210 ? 20.849 17.493 -33.825 1.00 52.91 210 ARG A N 1
ATOM 1644 C CA . ARG A 1 210 ? 21.780 18.589 -33.474 1.00 52.91 210 ARG A CA 1
ATOM 1645 C C . ARG A 1 210 ? 23.221 18.263 -33.861 1.00 52.91 210 ARG A C 1
ATOM 1647 O O . ARG A 1 210 ? 23.936 19.119 -34.371 1.00 52.91 210 ARG A O 1
ATOM 1654 N N . LYS A 1 211 ? 23.647 17.009 -33.676 1.00 54.19 211 LYS A N 1
ATOM 1655 C CA . LYS A 1 211 ? 24.977 16.542 -34.108 1.00 54.19 211 LYS A CA 1
ATOM 1656 C C . LYS A 1 211 ? 25.126 16.464 -35.629 1.00 54.19 211 LYS A C 1
ATOM 1658 O O . LYS A 1 211 ? 26.246 16.587 -36.119 1.00 54.19 211 LYS A O 1
ATOM 1663 N N . LEU A 1 212 ? 24.038 16.244 -36.367 1.00 51.28 212 LEU A N 1
ATOM 1664 C CA . LEU A 1 212 ? 24.039 16.256 -37.832 1.00 51.28 212 LEU A CA 1
ATOM 1665 C C . LEU A 1 212 ? 24.054 17.687 -38.382 1.00 51.28 212 LEU A C 1
ATOM 1667 O O . LEU A 1 212 ? 24.872 17.976 -39.250 1.00 51.28 212 LEU A O 1
ATOM 1671 N N . LEU A 1 213 ? 23.252 18.593 -37.817 1.00 50.66 213 LEU A N 1
ATOM 1672 C CA . LEU A 1 213 ? 23.242 20.020 -38.164 1.00 50.66 213 LEU A CA 1
ATOM 1673 C C . LEU A 1 213 ? 24.585 20.701 -37.866 1.00 50.66 213 LEU A C 1
ATOM 1675 O O . LEU A 1 213 ? 25.110 21.396 -38.729 1.00 50.66 213 LEU A O 1
ATOM 1679 N N . ASN A 1 214 ? 25.214 20.418 -36.720 1.00 52.84 214 ASN A N 1
ATOM 1680 C CA . ASN A 1 214 ? 26.543 20.966 -36.416 1.00 52.84 214 ASN A CA 1
ATOM 1681 C C . ASN A 1 214 ? 27.648 20.417 -37.333 1.00 52.84 214 ASN A C 1
ATOM 1683 O O . ASN A 1 214 ? 28.636 21.104 -37.567 1.00 52.84 214 ASN A O 1
ATOM 1687 N N . LYS A 1 215 ? 27.493 19.204 -37.881 1.00 51.94 215 LYS A N 1
ATOM 1688 C CA . LYS A 1 215 ? 28.432 18.660 -38.876 1.00 51.94 215 LYS A CA 1
ATOM 1689 C C . LYS A 1 215 ? 28.216 19.236 -40.272 1.00 51.94 215 LYS A C 1
ATOM 1691 O O . LYS A 1 215 ? 29.194 19.422 -40.986 1.00 51.94 215 LYS A O 1
ATOM 1696 N N . PHE A 1 216 ? 26.975 19.544 -40.644 1.00 46.72 216 PHE A N 1
ATOM 1697 C CA . PHE A 1 216 ? 26.681 20.245 -41.894 1.00 46.72 216 PHE A CA 1
ATOM 1698 C C . PHE A 1 216 ? 27.128 21.709 -41.840 1.00 46.72 216 PHE A C 1
ATOM 1700 O O . PHE A 1 216 ? 27.766 22.163 -42.779 1.00 46.72 216 PHE A O 1
ATOM 1707 N N . SER A 1 217 ? 26.934 22.405 -40.716 1.00 45.03 217 SER A N 1
ATOM 1708 C CA . SER A 1 217 ? 27.423 23.781 -40.548 1.00 45.03 217 SER A CA 1
ATOM 1709 C C . SER A 1 217 ? 28.955 23.884 -40.572 1.00 45.03 217 SER A C 1
ATOM 1711 O O . SER A 1 217 ? 29.484 24.904 -40.998 1.00 45.03 217 SER A O 1
ATOM 1713 N N . PHE A 1 218 ? 29.674 22.829 -40.165 1.00 40.12 218 PHE A N 1
ATOM 1714 C CA . PHE A 1 218 ? 31.137 22.760 -40.289 1.00 40.12 218 PHE A CA 1
ATOM 1715 C C . PHE A 1 218 ? 31.605 22.469 -41.723 1.00 40.12 218 PHE A C 1
ATOM 1717 O O . PHE A 1 218 ? 32.674 22.921 -42.120 1.00 40.12 218 PHE A O 1
ATOM 1724 N N . ALA A 1 219 ? 30.812 21.737 -42.512 1.00 42.19 219 ALA A N 1
ATOM 1725 C CA . ALA A 1 219 ? 31.116 21.477 -43.918 1.00 42.19 219 ALA A CA 1
ATOM 1726 C C . ALA A 1 219 ? 30.866 22.712 -44.804 1.00 42.19 219 ALA A C 1
ATOM 1728 O O . ALA A 1 219 ? 31.592 22.919 -45.770 1.00 42.19 219 ALA A O 1
ATOM 1729 N N . SER A 1 220 ? 29.905 23.569 -44.441 1.00 38.75 220 SER A N 1
ATOM 1730 C CA . SER A 1 220 ? 29.640 24.835 -45.141 1.00 38.75 220 SER A CA 1
ATOM 1731 C C . SER A 1 220 ? 30.697 25.916 -44.884 1.00 38.75 220 SER A C 1
ATOM 1733 O O . SER A 1 220 ? 30.843 26.818 -45.698 1.00 38.75 220 SER A O 1
ATOM 1735 N N . PHE A 1 221 ? 31.444 25.834 -43.776 1.00 42.44 221 PHE A N 1
ATOM 1736 C CA . PHE A 1 221 ? 32.485 26.814 -43.424 1.00 42.44 221 PHE A CA 1
ATOM 1737 C C . PHE A 1 221 ? 33.855 26.507 -44.059 1.00 42.44 221 PHE A C 1
ATOM 1739 O O . PHE A 1 221 ? 34.750 27.341 -44.033 1.00 42.44 221 PHE A O 1
ATOM 1746 N N . LEU A 1 222 ? 34.018 25.314 -44.644 1.00 46.66 222 LEU A N 1
ATOM 1747 C CA . LEU A 1 222 ? 35.240 24.859 -45.327 1.00 46.66 222 LEU A CA 1
ATOM 1748 C C . LEU A 1 222 ? 35.128 24.896 -46.865 1.00 46.66 222 LEU A C 1
ATOM 1750 O O . LEU A 1 222 ? 36.067 24.508 -47.552 1.00 46.66 222 LEU A O 1
ATOM 1754 N N . LEU A 1 223 ? 33.987 25.347 -47.399 1.00 46.19 223 LEU A N 1
ATOM 1755 C CA . LEU A 1 223 ? 33.691 25.445 -48.838 1.00 46.19 223 LEU A CA 1
ATOM 1756 C C . LEU A 1 223 ? 33.164 26.835 -49.245 1.00 46.19 223 LEU A C 1
ATOM 1758 O O . LEU A 1 223 ? 32.516 26.969 -50.281 1.00 46.19 223 LEU A O 1
ATOM 1762 N N . ALA A 1 224 ? 33.432 27.868 -48.445 1.00 38.06 224 ALA A N 1
ATOM 1763 C CA . ALA A 1 224 ? 33.280 29.252 -48.884 1.00 38.06 224 ALA A CA 1
ATOM 1764 C C . ALA A 1 224 ? 34.649 29.742 -49.409 1.00 38.06 224 ALA A C 1
ATOM 1766 O O . ALA A 1 224 ? 35.620 29.620 -48.658 1.00 38.06 224 ALA A O 1
ATOM 1767 N N . PRO A 1 225 ? 34.752 30.187 -50.677 1.00 49.31 225 PRO A N 1
ATOM 1768 C CA . PRO A 1 225 ? 35.997 30.679 -51.273 1.00 49.31 225 PRO A CA 1
ATOM 1769 C C . PRO A 1 225 ? 36.472 32.003 -50.665 1.00 49.31 225 PRO A C 1
ATOM 1771 O O . PRO A 1 225 ? 35.611 32.791 -50.207 1.00 49.31 225 PRO A O 1
#

Radius of gyration: 24.04 Å; chains: 1; bounding box: 58×48×77 Å

Foldseek 3Di:
DVVVVVVVVVVVVVVVVVVVVLVVQLVVQVVPAAAQDQDDPPPQVPPCLPVFKAKAFAAQWDDDVRLVSSLSVVLVVVVAQKEAEDEQPPPPVLSSVLSVQDRQVVQLVDLPRAQGHSLGMMMGTPVLVVQLVDPDRYNHHSLRSSSSSRSSCNSGVNRYGYHYYHPTDGDCVSVPCPVVVCVNCVVVPDPDPVVVVVVVVVVVVVVVVVVVVVVVVVVVVVPDD